Protein AF-0000000066928000 (afdb_homodimer)

pLDDT: mean 77.23, std 21.06, range [18.31, 96.0]

Foldseek 3Di:
DPPPPPPPPVPDDDDDPDDDDVLVVLVVLLVQLVVLVVVCVVPVVVCVVPVPVNVVSNVSSVVSCLVRQLVNVVVVDPNLVSVLVSLVVQLVVLVVQLVVLVVCLVPDDPDPVNVVSVVSNVVSVVSNVVSVVVNCQSVVVPDDPDPPPD/DPPPPPPCPVPPDDDDPDDDDVLVVLVVLLVQLVVLVVVCVVPVVVCVVPVPVNVVSNVSSVVSCLVRQLVNVVVVDPNLVSVLVSLVVQLVVLVVQLVVLVVCLVVDDDDPVNVVSVVSNVVSVVSNVVSVVVNCQSVVVPDDPDPPPD

Organism: Strongyloides stercoralis (NCBI:txid6248)

Structure (mmCIF, N/CA/C/O backbone):
data_AF-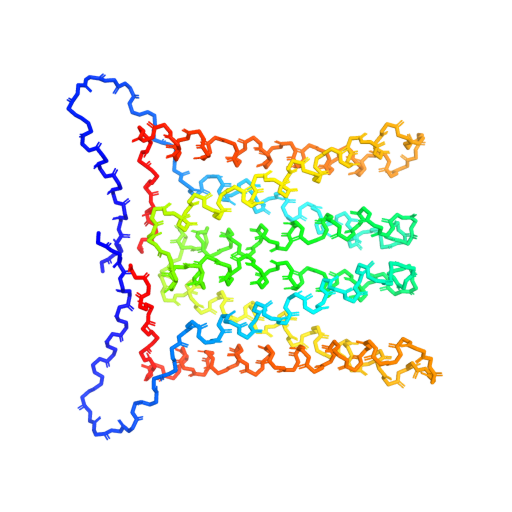0000000066928000-model_v1
#
loop_
_entity.id
_entity.type
_entity.pdbx_description
1 polymer 'MARVEL domain-containing protein'
#
loop_
_atom_site.group_PDB
_atom_site.id
_atom_site.type_symbol
_atom_site.label_atom_id
_atom_site.label_alt_id
_atom_site.label_comp_id
_atom_site.label_asym_id
_atom_site.label_entity_id
_atom_site.label_seq_id
_atom_site.pdbx_PDB_ins_code
_atom_site.Cartn_x
_atom_site.Cartn_y
_atom_site.Cartn_z
_atom_site.occupancy
_atom_site.B_iso_or_equiv
_atom_site.auth_seq_id
_atom_site.auth_comp_id
_atom_site.auth_asym_id
_atom_site.auth_atom_id
_atom_site.pdbx_PDB_model_num
ATOM 1 N N . MET A 1 1 ? -3.975 25.672 5.211 1 18.8 1 MET A N 1
ATOM 2 C CA . MET A 1 1 ? -2.602 25.688 5.707 1 18.8 1 MET A CA 1
ATOM 3 C C . MET A 1 1 ? -2.111 24.281 6.012 1 18.8 1 MET A C 1
ATOM 5 O O . MET A 1 1 ? -2.818 23.5 6.648 1 18.8 1 MET A O 1
ATOM 9 N N . ALA A 1 2 ? -1.32 23.828 5.168 1 24.84 2 ALA A N 1
ATOM 10 C CA . ALA A 1 2 ? -0.749 22.484 5.164 1 24.84 2 ALA A CA 1
ATOM 11 C C . ALA A 1 2 ? -0.02 22.188 6.473 1 24.84 2 ALA A C 1
ATOM 13 O O . ALA A 1 2 ? 0.84 22.969 6.895 1 24.84 2 ALA A O 1
ATOM 14 N N . ILE A 1 3 ? -0.672 21.656 7.309 1 25.88 3 ILE A N 1
ATOM 15 C CA . ILE A 1 3 ? -0.064 21.453 8.617 1 25.88 3 ILE A CA 1
ATOM 16 C C . ILE A 1 3 ? 1.286 20.75 8.453 1 25.88 3 ILE A C 1
ATOM 18 O O . ILE A 1 3 ? 1.369 19.672 7.859 1 25.88 3 ILE A O 1
ATOM 22 N N . GLN A 1 4 ? 2.291 21.578 8.219 1 27.95 4 GLN A N 1
ATOM 23 C CA . GLN A 1 4 ? 3.695 21.203 8.352 1 27.95 4 GLN A CA 1
ATOM 24 C C . GLN A 1 4 ? 3.99 20.656 9.742 1 27.95 4 GLN A C 1
ATOM 26 O O . GLN A 1 4 ? 3.633 21.266 10.75 1 27.95 4 GLN A O 1
ATOM 31 N N . VAL A 1 5 ? 3.887 19.531 9.891 1 31.09 5 VAL A N 1
ATOM 32 C CA . VAL A 1 5 ? 4.34 19.062 11.203 1 31.09 5 VAL A CA 1
ATOM 33 C C . VAL A 1 5 ? 5.82 19.391 11.383 1 31.09 5 VAL A C 1
ATOM 35 O O . VAL A 1 5 ? 6.66 18.938 10.594 1 31.09 5 VAL A O 1
ATOM 38 N N . THR A 1 6 ? 6.066 20.656 11.711 1 29.08 6 THR A N 1
ATOM 39 C CA . THR A 1 6 ? 7.398 21.047 12.164 1 29.08 6 THR A CA 1
ATOM 40 C C . THR A 1 6 ? 7.758 20.328 13.461 1 29.08 6 THR A C 1
ATOM 42 O O . THR A 1 6 ? 7.035 20.422 14.453 1 29.08 6 THR A O 1
ATOM 45 N N . THR A 1 7 ? 8.172 19.156 13.273 1 30.64 7 THR A N 1
ATOM 46 C CA . THR A 1 7 ? 8.719 18.672 14.539 1 30.64 7 THR A CA 1
ATOM 47 C C . THR A 1 7 ? 9.883 19.547 14.992 1 30.64 7 THR A C 1
ATOM 49 O O . THR A 1 7 ? 10.891 19.672 14.289 1 30.64 7 THR A O 1
ATOM 52 N N . THR A 1 8 ? 9.578 20.734 15.375 1 30.25 8 THR A N 1
ATOM 53 C CA . THR A 1 8 ? 10.688 21.531 15.875 1 30.25 8 THR A CA 1
ATOM 54 C C . THR A 1 8 ? 11.18 21 17.219 1 30.25 8 THR A C 1
ATOM 56 O O . THR A 1 8 ? 10.422 20.984 18.203 1 30.25 8 THR A O 1
ATOM 59 N N . THR A 1 9 ? 11.727 19.734 17.188 1 31.39 9 THR A N 1
ATOM 60 C CA . THR A 1 9 ? 12.312 19.609 18.516 1 31.39 9 THR A CA 1
ATOM 61 C C . THR A 1 9 ? 13.359 20.688 18.766 1 31.39 9 THR A C 1
ATOM 63 O O . THR A 1 9 ? 14.305 20.828 17.984 1 31.39 9 THR A O 1
ATOM 66 N N . THR A 1 10 ? 12.852 21.734 19.188 1 32.44 10 THR A N 1
ATOM 67 C CA . THR A 1 10 ? 13.75 22.766 19.688 1 32.44 10 THR A CA 1
ATOM 68 C C . THR A 1 10 ? 14.758 22.188 20.672 1 32.44 10 THR A C 1
ATOM 70 O O . THR A 1 10 ? 14.414 21.828 21.797 1 32.44 10 THR A O 1
ATOM 73 N N . ARG A 1 11 ? 15.547 21.078 20.297 1 35.34 11 ARG A N 1
ATOM 74 C CA . ARG A 1 11 ? 16.531 20.969 21.375 1 35.34 11 ARG A CA 1
ATOM 75 C C . ARG A 1 11 ? 17.344 22.266 21.5 1 35.34 11 ARG A C 1
ATOM 77 O O . ARG A 1 11 ? 17.672 22.891 20.484 1 35.34 11 ARG A O 1
ATOM 84 N N . SER A 1 12 ? 17.484 22.641 22.516 1 34.94 12 SER A N 1
ATOM 85 C CA . SER A 1 12 ? 18.359 23.688 23.031 1 34.94 12 SER A CA 1
ATOM 86 C C . SER A 1 12 ? 19.75 23.609 22.406 1 34.94 12 SER A C 1
ATOM 88 O O . SER A 1 12 ? 20.312 24.641 22.031 1 34.94 12 SER A O 1
ATOM 90 N N . SER A 1 13 ? 20.766 22.531 22.859 1 36.91 13 SER A N 1
ATOM 91 C CA . SER A 1 13 ? 22.203 22.734 22.719 1 36.91 13 SER A CA 1
ATOM 92 C C . SER A 1 13 ? 22.656 22.469 21.281 1 36.91 13 SER A C 1
ATOM 94 O O . SER A 1 13 ? 21.984 21.766 20.531 1 36.91 13 SER A O 1
ATOM 96 N N . GLY A 1 14 ? 23.906 22.859 20.594 1 39.19 14 GLY A N 1
ATOM 97 C CA . GLY A 1 14 ? 24.766 22.984 19.422 1 39.19 14 GLY A CA 1
ATOM 98 C C . GLY A 1 14 ? 24.766 21.766 18.531 1 39.19 14 GLY A C 1
ATOM 99 O O . GLY A 1 14 ? 25.672 21.562 17.734 1 39.19 14 GLY A O 1
ATOM 100 N N . GLY A 1 15 ? 24.234 20.578 18.828 1 42.56 15 GLY A N 1
ATOM 101 C CA . GLY A 1 15 ? 24.547 19.359 18.078 1 42.56 15 GLY A CA 1
ATOM 102 C C . GLY A 1 15 ? 23.922 19.344 16.703 1 42.56 15 GLY A C 1
ATOM 103 O O . GLY A 1 15 ? 23 20.109 16.422 1 42.56 15 GLY A O 1
ATOM 104 N N . CYS A 1 16 ? 24.797 18.891 15.617 1 40.84 16 CYS A N 1
ATOM 105 C CA . CYS A 1 16 ? 24.547 18.797 14.18 1 40.84 16 CYS A CA 1
ATOM 106 C C . CYS A 1 16 ? 23.203 18.109 13.906 1 40.84 16 CYS A C 1
ATOM 108 O O . CYS A 1 16 ? 22.969 17 14.367 1 40.84 16 CYS A O 1
ATOM 110 N N . VAL A 1 17 ? 22.156 18.812 13.82 1 50.28 17 VAL A N 1
ATOM 111 C CA . VAL A 1 17 ? 20.812 18.391 13.438 1 50.28 17 VAL A CA 1
ATOM 112 C C . VAL A 1 17 ? 20.828 17.891 11.992 1 50.28 17 VAL A C 1
ATOM 114 O O . VAL A 1 17 ? 21.281 18.594 11.086 1 50.28 17 VAL A O 1
ATOM 117 N N . ALA A 1 18 ? 21.266 16.609 11.812 1 49.5 18 ALA A N 1
ATOM 118 C CA . ALA A 1 18 ? 21.094 16.094 10.461 1 49.5 18 ALA A CA 1
ATOM 119 C C . ALA A 1 18 ? 19.609 16.062 10.078 1 49.5 18 ALA A C 1
ATOM 121 O O . ALA A 1 18 ? 18.766 15.688 10.891 1 49.5 18 ALA A O 1
ATOM 122 N N . THR A 1 19 ? 19.156 16.906 9.023 1 57.19 19 THR A N 1
ATOM 123 C CA . THR A 1 19 ? 17.781 16.953 8.555 1 57.19 19 THR A CA 1
ATOM 124 C C . THR A 1 19 ? 17.625 16.219 7.234 1 57.19 19 THR A C 1
ATOM 126 O O . THR A 1 19 ? 18.328 16.5 6.27 1 57.19 19 THR A O 1
ATOM 129 N N . ILE A 1 20 ? 17.281 14.984 7.281 1 60.41 20 ILE A N 1
ATOM 130 C CA . ILE A 1 20 ? 16.938 14.336 6.02 1 60.41 20 ILE A CA 1
ATOM 131 C C . ILE A 1 20 ? 15.469 14.586 5.695 1 60.41 20 ILE A C 1
ATOM 133 O O . ILE A 1 20 ? 14.594 14.289 6.512 1 60.41 20 ILE A O 1
ATOM 137 N N . PRO A 1 21 ? 15.297 15.273 4.57 1 67.62 21 PRO A N 1
ATOM 138 C CA . PRO A 1 21 ? 13.898 15.492 4.184 1 67.62 21 PRO A CA 1
ATOM 139 C C . PRO A 1 21 ? 13.133 14.188 3.994 1 67.62 21 PRO A C 1
ATOM 141 O O . PRO A 1 21 ? 13.648 13.242 3.391 1 67.62 21 PRO A O 1
ATOM 144 N N . LEU A 1 22 ? 12.062 14.062 4.555 1 75.88 22 LEU A N 1
ATOM 145 C CA . LEU A 1 22 ? 11.211 12.875 4.523 1 75.88 22 LEU A CA 1
ATOM 146 C C . LEU A 1 22 ? 10.844 12.516 3.09 1 75.88 22 LEU A C 1
ATOM 148 O O . LEU A 1 22 ? 10.648 11.336 2.773 1 75.88 22 LEU A O 1
ATOM 152 N N . TRP A 1 23 ? 10.852 13.523 2.244 1 76.25 23 TRP A N 1
ATOM 153 C CA . TRP A 1 23 ? 10.453 13.25 0.867 1 76.25 23 TRP A CA 1
ATOM 154 C C . TRP A 1 23 ? 11.508 12.406 0.156 1 76.25 23 TRP A C 1
ATOM 156 O O . TRP A 1 23 ? 11.188 11.633 -0.752 1 76.25 23 TRP A O 1
ATOM 166 N N . VAL A 1 24 ? 12.703 12.516 0.598 1 77.88 24 VAL A N 1
ATOM 167 C CA . VAL A 1 24 ? 13.766 11.719 0.001 1 77.88 24 VAL A CA 1
ATOM 168 C C . VAL A 1 24 ? 13.586 10.25 0.384 1 77.88 24 VAL A C 1
ATOM 170 O O . VAL A 1 24 ? 13.719 9.359 -0.461 1 77.88 24 VAL A O 1
ATOM 173 N N . ILE A 1 25 ? 13.234 10.039 1.62 1 80.88 25 ILE A N 1
ATOM 174 C CA . ILE A 1 25 ? 12.992 8.688 2.104 1 80.88 25 ILE A CA 1
ATOM 175 C C . ILE A 1 25 ? 11.781 8.094 1.387 1 80.88 25 ILE A C 1
ATOM 177 O O . ILE A 1 25 ? 11.812 6.93 0.969 1 80.88 25 ILE A O 1
ATOM 181 N N . LYS A 1 26 ? 10.852 8.852 1.17 1 85.62 26 LYS A N 1
ATOM 182 C CA . LYS A 1 26 ? 9.641 8.406 0.48 1 85.62 26 LYS A CA 1
ATOM 183 C C . LYS A 1 26 ? 9.914 8.164 -1.002 1 85.62 26 LYS A C 1
ATOM 185 O O . LYS A 1 26 ? 9.328 7.27 -1.61 1 85.62 26 LYS A O 1
ATOM 190 N N . ALA A 1 27 ? 10.852 8.906 -1.491 1 87.56 27 ALA A N 1
ATOM 191 C CA . ALA A 1 27 ? 11.219 8.711 -2.893 1 87.56 27 ALA A CA 1
ATOM 192 C C . ALA A 1 27 ? 11.93 7.375 -3.094 1 87.56 27 ALA A C 1
ATOM 194 O O . ALA A 1 27 ? 11.664 6.664 -4.066 1 87.56 27 ALA A O 1
ATOM 195 N N . VAL A 1 28 ? 12.742 7.117 -2.197 1 89.44 28 VAL A N 1
ATOM 196 C CA . VAL A 1 28 ? 13.453 5.848 -2.266 1 89.44 28 VAL A CA 1
ATOM 197 C C . VAL A 1 28 ? 12.461 4.691 -2.178 1 89.44 28 VAL A C 1
ATOM 199 O O . VAL A 1 28 ? 12.578 3.709 -2.916 1 89.44 28 VAL A O 1
ATOM 202 N N . SER A 1 29 ? 11.547 4.789 -1.335 1 90.12 29 SER A N 1
ATOM 203 C CA . SER A 1 29 ? 10.539 3.752 -1.153 1 90.12 29 SER A CA 1
ATOM 204 C C . SER A 1 29 ? 9.656 3.615 -2.391 1 90.12 29 SER A C 1
ATOM 206 O O . SER A 1 29 ? 9.258 2.506 -2.756 1 90.12 29 SER A O 1
ATOM 208 N N . LEU A 1 30 ? 9.406 4.762 -3.004 1 92.31 30 LEU A N 1
ATOM 209 C CA . LEU A 1 30 ? 8.609 4.73 -4.223 1 92.31 30 LEU A CA 1
ATOM 210 C C . LEU A 1 30 ? 9.352 4.012 -5.344 1 92.31 30 LEU A C 1
ATOM 212 O O . LEU A 1 30 ? 8.766 3.195 -6.059 1 92.31 30 LEU A O 1
ATOM 216 N N . ILE A 1 31 ? 10.547 4.312 -5.438 1 93.5 31 ILE A N 1
ATOM 217 C CA . ILE A 1 31 ? 11.359 3.678 -6.465 1 93.5 31 ILE A CA 1
ATOM 218 C C . ILE A 1 31 ? 11.438 2.174 -6.211 1 93.5 31 ILE A C 1
ATOM 220 O O . ILE A 1 31 ? 11.305 1.372 -7.137 1 93.5 31 ILE A O 1
ATOM 224 N N . ALA A 1 32 ? 11.656 1.845 -5.012 1 94.12 32 ALA A N 1
ATOM 225 C CA . ALA A 1 32 ? 11.711 0.43 -4.656 1 94.12 32 ALA A CA 1
ATOM 226 C C . ALA A 1 32 ? 10.406 -0.28 -5.012 1 94.12 32 ALA A C 1
ATOM 228 O O . ALA A 1 32 ? 10.422 -1.381 -5.566 1 94.12 32 ALA A O 1
ATOM 229 N N . ALA A 1 33 ? 9.305 0.331 -4.707 1 94.31 33 ALA A N 1
ATOM 230 C CA . ALA A 1 33 ? 8 -0.256 -5.016 1 94.31 33 ALA A CA 1
ATOM 231 C C . ALA A 1 33 ? 7.824 -0.436 -6.52 1 94.31 33 ALA A C 1
ATOM 233 O O . ALA A 1 33 ? 7.305 -1.46 -6.973 1 94.31 33 ALA A O 1
ATOM 234 N N . CYS A 1 34 ? 8.25 0.495 -7.293 1 92.94 34 CYS A N 1
ATOM 235 C CA . CYS A 1 34 ? 8.133 0.428 -8.742 1 92.94 34 CYS A CA 1
ATOM 236 C C . CYS A 1 34 ? 8.984 -0.706 -9.305 1 92.94 34 CYS A C 1
ATOM 238 O O . CYS A 1 34 ? 8.578 -1.374 -10.258 1 92.94 34 CYS A O 1
ATOM 240 N N . ILE A 1 35 ? 10.086 -0.887 -8.773 1 93.5 35 ILE A N 1
ATOM 241 C CA . ILE A 1 35 ? 10.961 -1.962 -9.227 1 93.5 35 ILE A CA 1
ATOM 242 C C . ILE A 1 35 ? 10.305 -3.312 -8.953 1 93.5 35 ILE A C 1
ATOM 244 O O . ILE A 1 35 ? 10.312 -4.199 -9.812 1 93.5 35 ILE A O 1
ATOM 248 N N . VAL A 1 36 ? 9.758 -3.482 -7.77 1 93.31 36 VAL A N 1
ATOM 249 C CA . VAL A 1 36 ? 9.086 -4.73 -7.418 1 93.31 36 VAL A CA 1
ATOM 250 C C . VAL A 1 36 ? 7.926 -4.984 -8.383 1 93.31 36 VAL A C 1
ATOM 252 O O . VAL A 1 36 ? 7.758 -6.098 -8.883 1 93.31 36 VAL A O 1
ATOM 255 N N . LEU A 1 37 ? 7.227 -3.932 -8.68 1 92.38 37 LEU A N 1
ATOM 256 C CA . LEU A 1 37 ? 6.105 -4.055 -9.602 1 92.38 37 LEU A CA 1
ATOM 257 C C . LEU A 1 37 ? 6.59 -4.438 -11 1 92.38 37 LEU A C 1
ATOM 259 O O . LEU A 1 37 ? 6.004 -5.305 -11.648 1 92.38 37 LEU A O 1
ATOM 263 N N . TYR A 1 38 ? 7.641 -3.846 -11.398 1 92.5 38 TYR A N 1
ATOM 264 C CA . TYR A 1 38 ? 8.211 -4.129 -12.703 1 92.5 38 TYR A CA 1
ATOM 265 C C . TYR A 1 38 ? 8.648 -5.586 -12.812 1 92.5 38 TYR A C 1
ATOM 267 O O . TYR A 1 38 ? 8.352 -6.258 -13.797 1 92.5 38 TYR A O 1
ATOM 275 N N . VAL A 1 39 ? 9.258 -6.078 -11.852 1 91 39 VAL A N 1
ATOM 276 C CA . VAL A 1 39 ? 9.789 -7.434 -11.859 1 91 39 VAL A CA 1
ATOM 277 C C . VAL A 1 39 ? 8.648 -8.445 -11.891 1 91 39 VAL A C 1
ATOM 279 O O . VAL A 1 39 ? 8.664 -9.391 -12.688 1 91 39 VAL A O 1
ATOM 282 N N . PHE A 1 40 ? 7.633 -8.273 -11.102 1 90 40 PHE A N 1
ATOM 283 C CA . PHE A 1 40 ? 6.574 -9.273 -11 1 90 40 PHE A CA 1
ATOM 284 C C . PHE A 1 40 ? 5.617 -9.164 -12.18 1 90 40 PHE A C 1
ATOM 286 O O . PHE A 1 40 ? 5.012 -10.156 -12.586 1 90 40 PHE A O 1
ATOM 293 N N . LEU A 1 41 ? 5.52 -7.996 -12.742 1 88.31 41 LEU A N 1
ATOM 294 C CA . LEU A 1 41 ? 4.719 -7.871 -13.953 1 88.31 41 LEU A CA 1
ATOM 295 C C . LEU A 1 41 ? 5.445 -8.469 -15.148 1 88.31 41 LEU A C 1
ATOM 297 O O . LEU A 1 41 ? 4.812 -8.953 -16.094 1 88.31 41 LEU A O 1
ATOM 301 N N . SER A 1 42 ? 6.797 -8.453 -15.133 1 88.25 42 SER A N 1
ATOM 302 C CA . SER A 1 42 ? 7.605 -9.008 -16.219 1 88.25 42 SER A CA 1
ATOM 303 C C . SER A 1 42 ? 7.68 -10.531 -16.125 1 88.25 42 SER A C 1
ATOM 305 O O . SER A 1 42 ? 7.805 -11.211 -17.141 1 88.25 42 SER A O 1
ATOM 307 N N . TYR A 1 43 ? 7.602 -11.039 -14.898 1 87.44 43 TYR A N 1
ATOM 308 C CA . TYR A 1 43 ? 7.688 -12.477 -14.695 1 87.44 43 TYR A CA 1
ATOM 309 C C . TYR A 1 43 ? 6.547 -12.969 -13.805 1 87.44 43 TYR A C 1
ATOM 311 O O . TYR A 1 43 ? 6.785 -13.453 -12.695 1 87.44 43 TYR A O 1
ATOM 319 N N . PRO A 1 44 ? 5.371 -13 -14.344 1 84.62 44 PRO A N 1
ATOM 320 C CA . PRO A 1 44 ? 4.25 -13.438 -13.508 1 84.62 44 PRO A CA 1
ATOM 321 C C . PRO A 1 44 ? 4.297 -14.93 -13.195 1 84.62 44 PRO A C 1
ATOM 323 O O . PRO A 1 44 ? 3.75 -15.359 -12.172 1 84.62 44 PRO A O 1
ATOM 326 N N . SER A 1 45 ? 4.953 -15.781 -14.023 1 82.88 45 SER A N 1
ATOM 327 C CA . SER A 1 45 ? 5.043 -17.219 -13.82 1 82.88 45 SER A CA 1
ATOM 328 C C . SER A 1 45 ? 5.84 -17.547 -12.562 1 82.88 45 SER A C 1
ATOM 330 O O . SER A 1 45 ? 5.66 -18.625 -11.977 1 82.88 45 SER A O 1
ATOM 332 N N . ARG A 1 46 ? 6.617 -16.609 -12.156 1 80.5 46 ARG A N 1
ATOM 333 C CA . ARG A 1 46 ? 7.457 -16.859 -10.992 1 80.5 46 ARG A CA 1
ATOM 334 C C . ARG A 1 46 ? 6.66 -16.703 -9.695 1 80.5 46 ARG A C 1
ATOM 336 O O . ARG A 1 46 ? 7.027 -17.266 -8.664 1 80.5 46 ARG A O 1
ATOM 343 N N . VAL A 1 47 ? 5.605 -15.945 -9.859 1 80.62 47 VAL A N 1
ATOM 344 C CA . VAL A 1 47 ? 4.719 -15.82 -8.711 1 80.62 47 VAL A CA 1
ATOM 345 C C . VAL A 1 47 ? 4.141 -17.188 -8.352 1 80.62 47 VAL A C 1
ATOM 347 O O . VAL A 1 47 ? 3.912 -17.484 -7.176 1 80.62 47 VAL A O 1
ATOM 350 N N . ALA A 1 48 ? 4.09 -18.016 -9.336 1 79.94 48 ALA A N 1
ATOM 351 C CA . ALA A 1 48 ? 3.518 -19.344 -9.141 1 79.94 48 ALA A CA 1
ATOM 352 C C . ALA A 1 48 ? 4.508 -20.266 -8.438 1 79.94 48 ALA A C 1
ATOM 354 O O . ALA A 1 48 ? 4.109 -21.203 -7.734 1 79.94 48 ALA A O 1
ATOM 355 N N . HIS A 1 49 ? 5.797 -19.922 -8.656 1 80.81 49 HIS A N 1
ATOM 356 C CA . HIS A 1 49 ? 6.812 -20.812 -8.102 1 80.81 49 HIS A CA 1
ATOM 357 C C . HIS A 1 49 ? 7.027 -20.547 -6.617 1 80.81 49 HIS A C 1
ATOM 359 O O . HIS A 1 49 ? 7.262 -21.469 -5.844 1 80.81 49 HIS A O 1
ATOM 365 N N . PHE A 1 50 ? 6.922 -19.328 -6.184 1 82.69 50 PHE A N 1
ATOM 366 C CA . PHE A 1 50 ? 7.07 -18.953 -4.781 1 82.69 50 PHE A CA 1
ATOM 367 C C . PHE A 1 50 ? 5.945 -18.016 -4.352 1 82.69 50 PHE A C 1
ATOM 369 O O . PHE A 1 50 ? 6.184 -16.844 -4.07 1 82.69 50 PHE A O 1
ATOM 376 N N . PRO A 1 51 ? 4.805 -18.594 -4.164 1 84.62 51 PRO A N 1
ATOM 377 C CA . PRO A 1 51 ? 3.643 -17.734 -3.924 1 84.62 51 PRO A CA 1
ATOM 378 C C . PRO A 1 51 ? 3.715 -17.016 -2.586 1 84.62 51 PRO A C 1
ATOM 380 O O . PRO A 1 51 ? 3.316 -15.844 -2.49 1 84.62 51 PRO A O 1
ATOM 383 N N . LYS A 1 52 ? 4.273 -17.656 -1.536 1 87.31 52 LYS A N 1
ATOM 384 C CA . LYS A 1 52 ? 4.324 -17.031 -0.223 1 87.31 52 LYS A CA 1
ATOM 385 C C . LYS A 1 52 ? 5.254 -15.82 -0.231 1 87.31 52 LYS A C 1
ATOM 387 O O . LYS A 1 52 ? 4.922 -14.766 0.327 1 87.31 52 LYS A O 1
ATOM 392 N N . THR A 1 53 ? 6.367 -15.977 -0.868 1 89.31 53 THR A N 1
ATOM 393 C CA . THR A 1 53 ? 7.32 -14.883 -0.959 1 89.31 53 THR A CA 1
ATOM 394 C C . THR A 1 53 ? 6.781 -13.766 -1.854 1 89.31 53 THR A C 1
ATOM 396 O O . THR A 1 53 ? 6.973 -12.586 -1.567 1 89.31 53 THR A O 1
ATOM 399 N N . ALA A 1 54 ? 6.105 -14.164 -2.873 1 89.75 54 ALA A N 1
ATOM 400 C CA . ALA A 1 54 ? 5.535 -13.18 -3.787 1 89.75 54 ALA A CA 1
ATOM 401 C C . ALA A 1 54 ? 4.461 -12.344 -3.092 1 89.75 54 ALA A C 1
ATOM 403 O O . ALA A 1 54 ? 4.355 -11.141 -3.324 1 89.75 54 ALA A O 1
ATOM 404 N N . ILE A 1 55 ? 3.729 -12.953 -2.236 1 91.62 55 ILE A N 1
ATOM 405 C CA . ILE A 1 55 ? 2.691 -12.25 -1.488 1 91.62 55 ILE A CA 1
ATOM 406 C C . ILE A 1 55 ? 3.328 -11.172 -0.616 1 91.62 55 ILE A C 1
ATOM 408 O O . ILE A 1 55 ? 2.875 -10.023 -0.61 1 91.62 55 ILE A O 1
ATOM 412 N N . LEU A 1 56 ? 4.34 -11.555 0.068 1 92.94 56 LEU A N 1
ATOM 413 C CA . LEU A 1 56 ? 5.016 -10.617 0.96 1 92.94 56 LEU A CA 1
ATOM 414 C C . LEU A 1 56 ? 5.625 -9.461 0.175 1 92.94 56 LEU A C 1
ATOM 416 O O . LEU A 1 56 ? 5.504 -8.305 0.577 1 92.94 56 LEU A O 1
ATOM 420 N N . PHE A 1 57 ? 6.207 -9.711 -0.944 1 94.88 57 PHE A N 1
ATOM 421 C CA . PHE A 1 57 ? 6.836 -8.672 -1.755 1 94.88 57 PHE A CA 1
ATOM 422 C C . PHE A 1 57 ? 5.797 -7.707 -2.309 1 94.88 57 PHE A C 1
ATOM 424 O O . PHE A 1 57 ? 5.984 -6.492 -2.27 1 94.88 57 PHE A O 1
ATOM 431 N N . LEU A 1 58 ? 4.75 -8.289 -2.777 1 93.38 58 LEU A N 1
ATOM 432 C CA . LEU A 1 58 ? 3.732 -7.465 -3.424 1 93.38 58 LEU A CA 1
ATOM 433 C C . LEU A 1 58 ? 2.982 -6.621 -2.4 1 93.38 58 LEU A C 1
ATOM 435 O O . LEU A 1 58 ? 2.686 -5.453 -2.65 1 93.38 58 LEU A O 1
ATOM 439 N N . ILE A 1 59 ? 2.721 -7.145 -1.236 1 94.25 59 ILE A N 1
ATOM 440 C CA . ILE A 1 59 ? 2.066 -6.379 -0.182 1 94.25 59 ILE A CA 1
ATOM 441 C C . ILE A 1 59 ? 2.988 -5.254 0.288 1 94.25 59 ILE A C 1
ATOM 443 O O . ILE A 1 59 ? 2.537 -4.137 0.536 1 94.25 59 ILE A O 1
ATOM 447 N N . THR A 1 60 ? 4.234 -5.594 0.399 1 94.81 60 THR A N 1
ATOM 448 C CA . THR A 1 60 ? 5.199 -4.586 0.821 1 94.81 60 THR A CA 1
ATOM 449 C C . THR A 1 60 ? 5.305 -3.471 -0.215 1 94.81 60 THR A C 1
ATOM 451 O O . THR A 1 60 ? 5.32 -2.289 0.137 1 94.81 60 THR A O 1
ATOM 454 N N . ALA A 1 61 ? 5.363 -3.836 -1.436 1 94.88 61 ALA A N 1
ATOM 455 C CA . ALA A 1 61 ? 5.43 -2.84 -2.502 1 94.88 61 ALA A CA 1
ATOM 456 C C . ALA A 1 61 ? 4.18 -1.964 -2.512 1 94.88 61 ALA A C 1
ATOM 458 O O . ALA A 1 61 ? 4.27 -0.746 -2.682 1 94.88 61 ALA A O 1
ATOM 459 N N . GLY A 1 62 ? 3.008 -2.531 -2.391 1 94.94 62 GLY A N 1
ATOM 460 C CA . GLY A 1 62 ? 1.777 -1.762 -2.314 1 94.94 62 GLY A CA 1
ATOM 461 C C . GLY A 1 62 ? 1.744 -0.805 -1.137 1 94.94 62 GLY A C 1
ATOM 462 O O . GLY A 1 62 ? 1.301 0.338 -1.271 1 94.94 62 GLY A O 1
ATOM 463 N N . PHE A 1 63 ? 2.207 -1.32 0.02 1 94.06 63 PHE A N 1
ATOM 464 C CA . PHE A 1 63 ? 2.271 -0.5 1.224 1 94.06 63 PHE A CA 1
ATOM 465 C C . PHE A 1 63 ? 3.156 0.72 1 1 94.06 63 PHE A C 1
ATOM 467 O O . PHE A 1 63 ? 2.793 1.836 1.378 1 94.06 63 PHE A O 1
ATOM 474 N N . LEU A 1 64 ? 4.266 0.531 0.366 1 93.75 64 LEU A N 1
ATOM 475 C CA . LEU A 1 64 ? 5.207 1.61 0.091 1 93.75 64 LEU A CA 1
ATOM 476 C C . LEU A 1 64 ? 4.605 2.619 -0.883 1 93.75 64 LEU A C 1
ATOM 478 O O . LEU A 1 64 ? 4.777 3.828 -0.716 1 93.75 64 LEU A O 1
ATOM 482 N N . LEU A 1 65 ? 3.885 2.16 -1.853 1 92.5 65 LEU A N 1
ATOM 483 C CA . LEU A 1 65 ? 3.236 3.033 -2.824 1 92.5 65 LEU A CA 1
ATOM 484 C C . LEU A 1 65 ? 2.188 3.914 -2.15 1 92.5 65 LEU A C 1
ATOM 486 O O . LEU A 1 65 ? 2.137 5.121 -2.393 1 92.5 65 LEU A O 1
ATOM 490 N N . GLY A 1 66 ? 1.392 3.307 -1.327 1 89.88 66 GLY A N 1
ATOM 491 C CA . GLY A 1 66 ? 0.362 4.055 -0.624 1 89.88 66 GLY A CA 1
ATOM 492 C C . GLY A 1 66 ? 0.924 5.098 0.325 1 89.88 66 GLY A C 1
ATOM 493 O O . GLY A 1 66 ? 0.358 6.184 0.469 1 89.88 66 GLY A O 1
ATOM 494 N N . TRP A 1 67 ? 1.975 4.742 0.869 1 85.5 67 TRP A N 1
ATOM 495 C CA . TRP A 1 67 ? 2.611 5.613 1.851 1 85.5 67 TRP A CA 1
ATOM 496 C C . TRP A 1 67 ? 3.369 6.746 1.164 1 85.5 67 TRP A C 1
ATOM 498 O O . TRP A 1 67 ? 3.373 7.883 1.646 1 85.5 67 TRP A O 1
ATOM 508 N N . SER A 1 68 ? 3.994 6.57 0.038 1 86.38 68 SER A N 1
ATOM 509 C CA . SER A 1 68 ? 4.957 7.512 -0.523 1 86.38 68 SER A CA 1
ATOM 510 C C . SER A 1 68 ? 4.332 8.352 -1.631 1 86.38 68 SER A C 1
ATOM 512 O O . SER A 1 68 ? 4.754 9.484 -1.872 1 86.38 68 SER A O 1
ATOM 514 N N . LEU A 1 69 ? 3.355 7.859 -2.336 1 85.25 69 LEU A N 1
ATOM 515 C CA . LEU A 1 69 ? 2.838 8.492 -3.545 1 85.25 69 LEU A CA 1
ATOM 516 C C . LEU A 1 69 ? 2.312 9.891 -3.244 1 85.25 69 LEU A C 1
ATOM 518 O O . LEU A 1 69 ? 2.594 10.836 -3.98 1 85.25 69 LEU A O 1
ATOM 522 N N . ARG A 1 70 ? 1.618 10.016 -2.174 1 78.88 70 ARG A N 1
ATOM 523 C CA . ARG A 1 70 ? 1.01 11.305 -1.854 1 78.88 70 ARG A CA 1
ATOM 524 C C . ARG A 1 70 ? 2.072 12.328 -1.482 1 78.88 70 ARG A C 1
ATOM 526 O O . ARG A 1 70 ? 2.02 13.477 -1.936 1 78.88 70 ARG A O 1
ATOM 533 N N . ALA A 1 71 ? 3.021 11.977 -0.704 1 76.12 71 ALA A N 1
ATOM 534 C CA . ALA A 1 71 ? 4.051 12.891 -0.226 1 76.12 71 ALA A CA 1
ATOM 535 C C . ALA A 1 71 ? 4.957 13.344 -1.369 1 76.12 71 ALA A C 1
ATOM 537 O O . ALA A 1 71 ? 5.324 14.523 -1.448 1 76.12 71 ALA A O 1
ATOM 538 N N . ILE A 1 72 ? 5.238 12.453 -2.195 1 80.44 72 ILE A N 1
ATOM 539 C CA . ILE A 1 72 ? 6.133 12.789 -3.299 1 80.44 72 ILE A CA 1
ATOM 540 C C . ILE A 1 72 ? 5.406 13.68 -4.301 1 80.44 72 ILE A C 1
ATOM 542 O O . ILE A 1 72 ? 5.977 14.648 -4.809 1 80.44 72 ILE A O 1
ATOM 546 N N . SER A 1 73 ? 4.176 13.367 -4.598 1 77.06 73 SER A N 1
ATOM 547 C CA . SER A 1 73 ? 3.406 14.195 -5.516 1 77.06 73 SER A CA 1
ATOM 548 C C . SER A 1 73 ? 3.205 15.602 -4.953 1 77.06 73 SER A C 1
ATOM 550 O O . SER A 1 73 ? 3.107 16.578 -5.711 1 77.06 73 SER A O 1
ATOM 552 N N . GLY A 1 74 ? 3.158 15.68 -3.617 1 73.88 74 GLY A N 1
ATOM 553 C CA . GLY A 1 74 ? 2.979 16.969 -2.961 1 73.88 74 GLY A CA 1
ATOM 554 C C . GLY A 1 74 ? 4.188 17.875 -3.086 1 73.88 74 GLY A C 1
ATOM 555 O O . GLY A 1 74 ? 4.082 19.078 -2.898 1 73.88 74 GLY A O 1
ATOM 556 N N . ASN A 1 75 ? 5.309 17.234 -3.436 1 70.75 75 ASN A N 1
ATOM 557 C CA . ASN A 1 75 ? 6.512 18.047 -3.619 1 70.75 75 ASN A CA 1
ATOM 558 C C . ASN A 1 75 ? 6.523 18.734 -4.98 1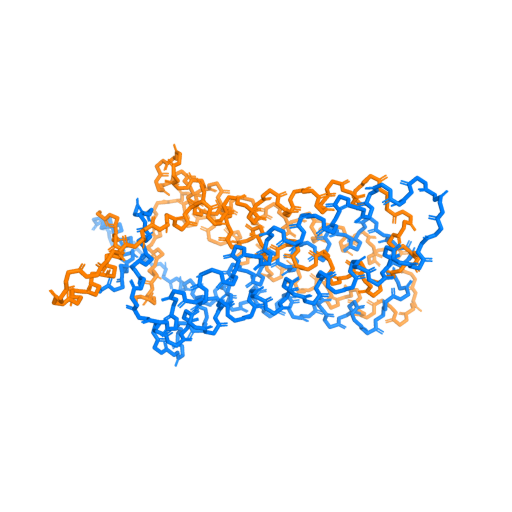 70.75 75 ASN A C 1
ATOM 560 O O . ASN A 1 75 ? 7.23 19.719 -5.176 1 70.75 75 ASN A O 1
ATOM 564 N N . PHE A 1 76 ? 5.742 18.219 -5.887 1 72.06 76 PHE A N 1
ATOM 565 C CA . PHE A 1 76 ? 5.82 18.734 -7.254 1 72.06 76 PHE A CA 1
ATOM 566 C C . PHE A 1 76 ? 4.543 19.469 -7.629 1 72.06 76 PHE A C 1
ATOM 568 O O . PHE A 1 76 ? 4.555 20.328 -8.508 1 72.06 76 PHE A O 1
ATOM 575 N N . PHE A 1 77 ? 3.455 19.156 -6.965 1 73.25 77 PHE A N 1
ATOM 576 C CA . PHE A 1 77 ? 2.164 19.703 -7.352 1 73.25 77 PHE A CA 1
ATOM 577 C C . PHE A 1 77 ? 1.489 20.375 -6.164 1 73.25 77 PHE A C 1
ATOM 579 O O . PHE A 1 77 ? 1.906 20.203 -5.02 1 73.25 77 PHE A O 1
ATOM 586 N N . ASN A 1 78 ? 0.588 21.25 -6.52 1 69.5 78 ASN A N 1
ATOM 587 C CA . ASN A 1 78 ? -0.247 21.859 -5.488 1 69.5 78 ASN A CA 1
ATOM 588 C C . ASN A 1 78 ? -1.105 20.812 -4.777 1 69.5 78 ASN A C 1
ATOM 590 O O . ASN A 1 78 ? -1.491 19.812 -5.371 1 69.5 78 ASN A O 1
ATOM 594 N N . ILE A 1 79 ? -1.352 21.016 -3.494 1 69.19 79 ILE A N 1
ATOM 595 C CA . ILE A 1 79 ? -2.008 20.078 -2.59 1 69.19 79 ILE A CA 1
ATOM 596 C C . ILE A 1 79 ? -3.344 19.625 -3.184 1 69.19 79 ILE A C 1
ATOM 598 O O . ILE A 1 79 ? -3.752 18.484 -3.023 1 69.19 79 ILE A O 1
ATOM 602 N N . ILE A 1 80 ? -4.027 20.531 -3.875 1 69.06 80 ILE A N 1
ATOM 603 C CA . ILE A 1 80 ? -5.336 20.203 -4.438 1 69.06 80 ILE A CA 1
ATOM 604 C C . ILE A 1 80 ? -5.176 19.172 -5.547 1 69.06 80 ILE A C 1
ATOM 606 O O . ILE A 1 80 ? -5.922 18.188 -5.594 1 69.06 80 ILE A O 1
ATOM 610 N N . TYR A 1 81 ? -4.168 19.375 -6.328 1 77.44 81 TYR A N 1
ATOM 611 C CA . TYR A 1 81 ? -3.941 18.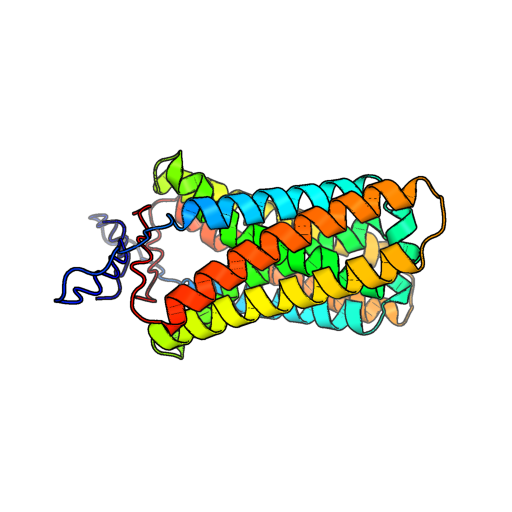438 -7.43 1 77.44 81 TYR A CA 1
ATOM 612 C C . TYR A 1 81 ? -3.406 17.109 -6.918 1 77.44 81 TYR A C 1
ATOM 614 O O . TYR A 1 81 ? -3.713 16.047 -7.48 1 77.44 81 TYR A O 1
ATOM 622 N N . VAL A 1 82 ? -2.662 17.203 -5.855 1 77.69 82 VAL A N 1
ATOM 623 C CA . VAL A 1 82 ? -2.08 16 -5.273 1 77.69 82 VAL A CA 1
ATOM 624 C C . VAL A 1 82 ? -3.189 15.109 -4.723 1 77.69 82 VAL A C 1
ATOM 626 O O . VAL A 1 82 ? -3.189 13.898 -4.949 1 77.69 82 VAL A O 1
ATOM 629 N N . ASN A 1 83 ? -4.172 15.719 -4.062 1 77.19 83 ASN A N 1
ATOM 630 C CA . ASN A 1 83 ? -5.281 14.945 -3.514 1 77.19 83 ASN A CA 1
ATOM 631 C C . ASN A 1 83 ? -6.152 14.352 -4.617 1 77.19 83 ASN A C 1
ATOM 633 O O . ASN A 1 83 ? -6.562 13.195 -4.535 1 77.19 83 ASN A O 1
ATOM 637 N N . HIS A 1 84 ? -6.324 15.148 -5.605 1 80.62 84 HIS A N 1
ATOM 638 C CA . HIS A 1 84 ? -7.086 14.641 -6.742 1 80.62 84 HIS A CA 1
ATOM 639 C C . HIS A 1 84 ? -6.383 13.453 -7.387 1 80.62 84 HIS A C 1
ATOM 641 O O . HIS A 1 84 ? -7.008 12.414 -7.629 1 80.62 84 HIS A O 1
ATOM 647 N N . PHE A 1 85 ? -5.199 13.641 -7.598 1 84.19 85 PHE A N 1
ATOM 648 C CA . PHE A 1 85 ? -4.414 12.586 -8.227 1 84.19 85 PHE A CA 1
ATOM 649 C C . PHE A 1 85 ? -4.422 11.32 -7.371 1 84.19 85 PHE A C 1
ATOM 651 O O . PHE A 1 85 ? -4.68 10.227 -7.875 1 84.19 85 PHE A O 1
ATOM 658 N N . TYR A 1 86 ? -4.18 11.453 -6.109 1 85.56 86 TYR A N 1
ATOM 659 C CA . TYR A 1 86 ? -4.07 10.32 -5.203 1 85.56 86 TYR A CA 1
ATOM 660 C C . TYR A 1 86 ? -5.379 9.547 -5.133 1 85.56 86 TYR A C 1
ATOM 662 O O . TYR A 1 86 ? -5.391 8.32 -5.246 1 85.56 86 TYR A O 1
ATOM 670 N N . TYR A 1 87 ? -6.445 10.195 -5.039 1 86.75 87 TYR A N 1
ATOM 671 C CA . TYR A 1 87 ? -7.734 9.531 -4.875 1 86.75 87 TYR A CA 1
ATOM 672 C C . TYR A 1 87 ? -8.211 8.938 -6.191 1 86.75 87 TYR A C 1
ATOM 674 O O . TYR A 1 87 ? -8.914 7.922 -6.203 1 86.75 87 TYR A O 1
ATOM 682 N N . TRP A 1 88 ? -7.746 9.508 -7.258 1 88.56 88 TRP A N 1
ATOM 683 C CA . TRP A 1 88 ? -8.023 8.883 -8.547 1 88.56 88 TRP A CA 1
ATOM 684 C C . TRP A 1 88 ? -7.293 7.555 -8.68 1 88.56 88 TRP A C 1
ATOM 686 O O . TRP A 1 88 ? -7.859 6.57 -9.164 1 88.56 88 TRP A O 1
ATOM 696 N N . VAL A 1 89 ? -6.047 7.57 -8.312 1 90 89 VAL A N 1
ATOM 697 C CA . VAL A 1 89 ? -5.262 6.34 -8.359 1 90 89 VAL A CA 1
ATOM 698 C C . VAL A 1 89 ? -5.906 5.281 -7.469 1 90 89 VAL A C 1
ATOM 700 O O . VAL A 1 89 ? -6.051 4.125 -7.871 1 90 89 VAL A O 1
ATOM 703 N N . LEU A 1 90 ? -6.367 5.719 -6.328 1 91.31 90 LEU A N 1
ATOM 704 C CA . LEU A 1 90 ? -7.008 4.816 -5.379 1 91.31 90 LEU A CA 1
ATOM 705 C C . LEU A 1 90 ? -8.289 4.234 -5.965 1 91.31 90 LEU A C 1
ATOM 707 O O . LEU A 1 90 ? -8.516 3.025 -5.906 1 91.31 90 LEU A O 1
ATOM 711 N N . ALA A 1 91 ? -9.062 5.027 -6.547 1 92.25 91 ALA A N 1
ATOM 712 C CA . ALA A 1 91 ? -10.344 4.598 -7.105 1 92.25 91 ALA A CA 1
ATOM 713 C C . ALA A 1 91 ? -10.133 3.652 -8.289 1 92.25 91 ALA A C 1
ATOM 715 O O . ALA A 1 91 ? -10.82 2.639 -8.406 1 92.25 91 ALA A O 1
ATOM 716 N N . LEU A 1 92 ? -9.164 4.008 -9.102 1 94.06 92 LEU A N 1
ATOM 717 C CA . LEU A 1 92 ? -8.906 3.189 -10.281 1 94.06 92 LEU A CA 1
ATOM 718 C C . LEU A 1 92 ? -8.383 1.812 -9.883 1 94.06 92 LEU A C 1
ATOM 720 O O . LEU A 1 92 ? -8.789 0.799 -10.453 1 94.06 92 LEU A O 1
ATOM 724 N N . LEU A 1 93 ? -7.492 1.803 -8.977 1 94.69 93 LEU A N 1
ATOM 725 C CA . LEU A 1 93 ? -6.961 0.531 -8.5 1 94.69 93 LEU A CA 1
ATOM 726 C C . LEU A 1 93 ? -8.078 -0.349 -7.941 1 94.69 93 LEU A C 1
ATOM 728 O O . LEU A 1 93 ? -8.148 -1.539 -8.258 1 94.69 93 LEU A O 1
ATOM 732 N N . ASN A 1 94 ? -8.938 0.213 -7.145 1 95.38 94 ASN A N 1
ATOM 733 C CA . ASN A 1 94 ? -10.047 -0.53 -6.555 1 95.38 94 ASN A CA 1
ATOM 734 C C . ASN A 1 94 ? -11.023 -1.021 -7.621 1 95.38 94 ASN A C 1
ATOM 736 O O . ASN A 1 94 ? -11.508 -2.152 -7.551 1 95.38 94 ASN A O 1
ATOM 740 N N . LEU A 1 95 ? -11.273 -0.171 -8.562 1 95.12 95 LEU A N 1
ATOM 741 C CA . LEU A 1 95 ? -12.211 -0.531 -9.625 1 95.12 95 LEU A CA 1
ATOM 742 C C . LEU A 1 95 ? -11.656 -1.679 -10.461 1 95.12 95 LEU A C 1
ATOM 744 O O . LEU A 1 95 ? -12.383 -2.621 -10.789 1 95.12 95 LEU A O 1
ATOM 748 N N . PHE A 1 96 ? -10.422 -1.61 -10.82 1 95.94 96 PHE A N 1
ATOM 749 C CA . PHE A 1 96 ? -9.797 -2.668 -11.602 1 95.94 96 PHE A CA 1
ATOM 750 C C . PHE A 1 96 ? -9.781 -3.98 -10.82 1 95.94 96 PHE A C 1
ATOM 752 O O . PHE A 1 96 ? -10.039 -5.047 -11.391 1 95.94 96 PHE A O 1
ATOM 759 N N . ALA A 1 97 ? -9.445 -3.896 -9.602 1 95.81 97 ALA A N 1
ATOM 760 C CA . ALA A 1 97 ? -9.445 -5.098 -8.766 1 95.81 97 ALA A CA 1
ATOM 761 C C . ALA A 1 97 ? -10.844 -5.703 -8.68 1 95.81 97 ALA A C 1
ATOM 763 O O . ALA A 1 97 ? -11 -6.922 -8.734 1 95.81 97 ALA A O 1
ATOM 764 N N . LEU A 1 98 ? -11.828 -4.832 -8.547 1 95.94 98 LEU A N 1
ATOM 765 C CA . LEU A 1 98 ? -13.211 -5.301 -8.477 1 95.94 98 LEU A CA 1
ATOM 766 C C . LEU A 1 98 ? -13.617 -5.996 -9.773 1 95.94 98 LEU A C 1
ATOM 768 O O . LEU A 1 98 ? -14.211 -7.078 -9.75 1 95.94 98 LEU A O 1
ATOM 772 N N . ILE A 1 99 ? -13.305 -5.375 -10.859 1 95.56 99 ILE A N 1
ATOM 773 C CA . ILE A 1 99 ? -13.633 -5.953 -12.156 1 95.56 99 ILE A CA 1
ATOM 774 C C . ILE A 1 99 ? -12.984 -7.328 -12.289 1 95.56 99 ILE A C 1
ATOM 776 O O . ILE A 1 99 ? -13.633 -8.297 -12.695 1 95.56 99 ILE A O 1
ATOM 780 N N . MET A 1 100 ? -11.75 -7.41 -11.992 1 94.75 100 MET A N 1
ATOM 781 C CA . MET A 1 100 ? -11.047 -8.688 -12.094 1 94.75 100 MET A CA 1
ATOM 782 C C . MET A 1 100 ? -11.648 -9.719 -11.148 1 94.75 100 MET A C 1
ATOM 784 O O . MET A 1 100 ? -11.703 -10.906 -11.469 1 94.75 100 MET A O 1
ATOM 788 N N . ALA A 1 101 ? -12.023 -9.297 -9.969 1 93.88 101 ALA A N 1
ATOM 789 C CA . ALA A 1 101 ? -12.648 -10.211 -9.016 1 93.88 101 ALA A CA 1
ATOM 790 C C . ALA A 1 101 ? -13.969 -10.758 -9.562 1 93.88 101 ALA A C 1
ATOM 792 O O . ALA A 1 101 ? -14.25 -11.953 -9.438 1 93.88 101 ALA A O 1
ATOM 793 N N . ILE A 1 102 ? -14.734 -9.906 -10.172 1 94 102 ILE A N 1
ATOM 794 C CA . ILE A 1 102 ? -16.016 -10.312 -10.734 1 94 102 ILE A CA 1
ATOM 795 C C . ILE A 1 102 ? -15.789 -11.281 -11.891 1 94 102 ILE A C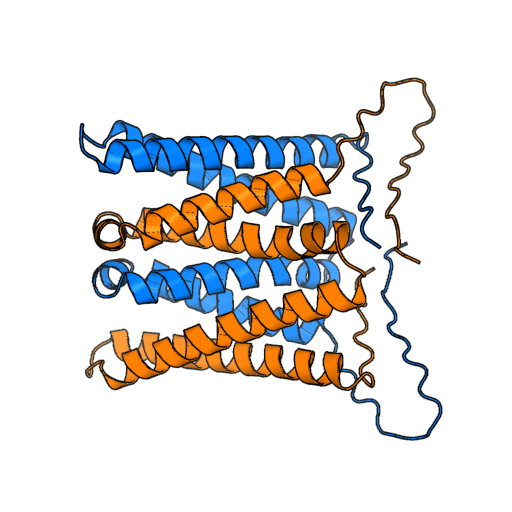 1
ATOM 797 O O . ILE A 1 102 ? -16.484 -12.289 -12.016 1 94 102 ILE A O 1
ATOM 801 N N . VAL A 1 103 ? -14.812 -10.977 -12.758 1 92.31 103 VAL A N 1
ATOM 802 C CA . VAL A 1 103 ? -14.508 -11.828 -13.906 1 92.31 103 VAL A CA 1
ATOM 803 C C . VAL A 1 103 ? -14.047 -13.203 -13.414 1 92.31 103 VAL A C 1
ATOM 805 O O . VAL A 1 103 ? -14.477 -14.227 -13.945 1 92.31 103 VAL A O 1
ATOM 808 N N . ASN A 1 104 ? -13.242 -13.25 -12.406 1 90.88 104 ASN A N 1
ATOM 809 C CA . ASN A 1 104 ? -12.781 -14.516 -11.859 1 90.88 104 ASN A CA 1
ATOM 810 C C . ASN A 1 104 ? -13.922 -15.289 -11.188 1 90.88 104 ASN A C 1
ATOM 812 O O . ASN A 1 104 ? -13.969 -16.516 -11.258 1 90.88 104 ASN A O 1
ATOM 816 N N . LEU A 1 105 ? -14.742 -14.562 -10.484 1 92.19 105 LEU A N 1
ATOM 817 C CA . LEU A 1 105 ? -15.883 -15.188 -9.836 1 92.19 105 LEU A CA 1
ATOM 818 C C . LEU A 1 105 ? -16.828 -15.805 -10.867 1 92.19 105 LEU A C 1
ATOM 820 O O . LEU A 1 105 ? -17.359 -16.891 -10.648 1 92.19 105 LEU A O 1
ATOM 824 N N . ALA A 1 106 ? -17 -15.172 -11.969 1 91.31 106 ALA A N 1
ATOM 825 C CA . ALA A 1 106 ? -17.891 -15.641 -13.023 1 91.31 106 ALA A CA 1
ATOM 826 C C . ALA A 1 106 ? -17.312 -16.875 -13.719 1 91.31 106 ALA A C 1
ATOM 828 O O . ALA A 1 106 ? -18.062 -17.734 -14.188 1 91.31 106 ALA A O 1
ATOM 829 N N . ASN A 1 107 ? -15.961 -16.969 -13.742 1 88.56 107 ASN A N 1
ATOM 830 C CA . ASN A 1 107 ? -15.312 -18.062 -14.461 1 88.56 107 ASN A CA 1
ATOM 831 C C . ASN A 1 107 ? -15 -19.234 -13.539 1 88.56 107 ASN A C 1
ATOM 833 O O . ASN A 1 107 ? -14.578 -20.297 -14 1 88.56 107 ASN A O 1
ATOM 837 N N . GLU A 1 108 ? -15.156 -18.938 -12.25 1 86.12 108 GLU A N 1
ATOM 838 C CA . GLU A 1 108 ? -14.82 -20.016 -11.312 1 86.12 108 GLU A CA 1
ATOM 839 C C . GLU A 1 108 ? -15.992 -20.953 -11.117 1 86.12 108 GLU A C 1
ATOM 841 O O . GLU A 1 108 ? -17.141 -20.531 -11.055 1 86.12 108 GLU A O 1
ATOM 846 N N . GLY A 1 109 ? -15.734 -22.203 -11.172 1 80.62 109 GLY A N 1
ATOM 847 C CA . GLY A 1 109 ? -16.75 -23.219 -10.906 1 80.62 109 GLY A CA 1
ATOM 848 C C . GLY A 1 109 ? -17.094 -23.328 -9.43 1 80.62 109 GLY A C 1
ATOM 849 O O . GLY A 1 109 ? -16.75 -22.453 -8.633 1 80.62 109 GLY A O 1
ATOM 850 N N . ASN A 1 110 ? -17.891 -24.281 -9.078 1 79 110 ASN A N 1
ATOM 851 C CA . ASN A 1 110 ? -18.391 -24.484 -7.727 1 79 110 ASN A CA 1
ATOM 852 C C . ASN A 1 110 ? -17.328 -25.109 -6.824 1 79 110 ASN A C 1
ATOM 854 O O . ASN A 1 110 ? -17.422 -26.281 -6.473 1 79 110 ASN A O 1
ATOM 858 N N . THR A 1 111 ? -16.219 -24.359 -6.613 1 82.25 111 THR A N 1
ATOM 859 C CA . THR A 1 111 ? -15.164 -24.844 -5.727 1 82.25 111 THR A CA 1
ATOM 860 C C . THR A 1 111 ? -15.133 -24.031 -4.434 1 82.25 111 THR A C 1
ATOM 862 O O . THR A 1 111 ? -15.891 -23.078 -4.273 1 82.25 111 THR A O 1
ATOM 865 N N . THR A 1 112 ? -14.469 -24.516 -3.396 1 83.19 112 THR A N 1
ATOM 866 C CA . THR A 1 112 ? -14.297 -23.828 -2.127 1 83.19 112 THR A CA 1
ATOM 867 C C . THR A 1 112 ? -13.688 -22.438 -2.344 1 83.19 112 THR A C 1
ATOM 869 O O . THR A 1 112 ? -13.93 -21.516 -1.567 1 83.19 112 THR A O 1
ATOM 872 N N . TRP A 1 113 ? -13.094 -22.312 -3.439 1 86.31 113 TRP A N 1
ATOM 873 C CA . TRP A 1 113 ? -12.461 -21.047 -3.793 1 86.31 113 TRP A CA 1
ATOM 874 C C . TRP A 1 113 ? -13.508 -20.016 -4.188 1 86.31 113 TRP A C 1
ATOM 876 O O . TRP A 1 113 ? -13.281 -18.812 -4.043 1 86.31 113 TRP A O 1
ATOM 886 N N . LYS A 1 114 ? -14.664 -20.516 -4.543 1 89.12 114 LYS A N 1
ATOM 887 C CA . LYS A 1 114 ? -15.727 -19.594 -4.934 1 89.12 114 LYS A CA 1
ATOM 888 C C . LYS A 1 114 ? -16.156 -18.719 -3.758 1 89.12 114 LYS A C 1
ATOM 890 O O . LYS A 1 114 ? -16.438 -17.531 -3.926 1 89.12 114 LYS A O 1
ATOM 895 N N . ASN A 1 115 ? -16.188 -19.281 -2.57 1 90.25 115 ASN A N 1
ATOM 896 C CA . ASN A 1 115 ? -16.547 -18.516 -1.38 1 90.25 115 ASN A CA 1
ATOM 897 C C . ASN A 1 115 ? -15.531 -17.422 -1.091 1 90.25 115 ASN A C 1
ATOM 899 O O . ASN A 1 115 ? -15.898 -16.312 -0.696 1 90.25 115 ASN A O 1
ATOM 903 N N . SER A 1 116 ? -14.312 -17.766 -1.282 1 90.88 116 SER A N 1
ATOM 904 C CA . SER A 1 116 ? -13.266 -16.781 -1.078 1 90.88 116 SER A CA 1
ATOM 905 C C . SER A 1 116 ? -13.344 -15.664 -2.111 1 90.88 116 SER A C 1
ATOM 907 O O . SER A 1 116 ? -13.117 -14.492 -1.79 1 90.88 116 SER A O 1
ATOM 909 N N . LEU A 1 117 ? -13.719 -16.062 -3.273 1 92.31 117 LEU A N 1
ATOM 910 C CA . LEU A 1 117 ? -13.852 -15.062 -4.324 1 92.31 117 LEU A CA 1
ATOM 911 C C . LEU A 1 117 ? -15.031 -14.133 -4.047 1 92.31 117 LEU A C 1
ATOM 913 O O . LEU A 1 117 ? -14.977 -12.945 -4.348 1 92.31 117 LEU A O 1
ATOM 917 N N . ILE A 1 118 ? -16.031 -14.656 -3.502 1 93.94 118 ILE A N 1
ATOM 918 C CA . ILE A 1 118 ? -17.188 -13.836 -3.113 1 93.94 118 ILE A CA 1
ATOM 919 C C . ILE A 1 118 ? -16.766 -12.828 -2.047 1 93.94 118 ILE A C 1
ATOM 921 O O . ILE A 1 118 ? -17.109 -11.648 -2.129 1 93.94 118 ILE A O 1
ATOM 925 N N . LEU A 1 119 ? -15.984 -13.32 -1.129 1 93.5 119 LEU A N 1
ATOM 926 C CA . LEU A 1 119 ? -15.484 -12.445 -0.07 1 93.5 119 LEU A CA 1
ATOM 927 C C . LEU A 1 119 ? -14.617 -11.336 -0.645 1 93.5 119 LEU A C 1
ATOM 929 O O . LEU A 1 119 ? -14.734 -10.18 -0.233 1 93.5 119 LEU A O 1
ATOM 933 N N . LEU A 1 120 ? -13.797 -11.672 -1.56 1 94.44 120 LEU A N 1
ATOM 934 C CA . LEU A 1 120 ? -12.945 -10.68 -2.209 1 94.44 120 LEU A CA 1
ATOM 935 C C . LEU A 1 120 ? -13.781 -9.68 -2.996 1 94.44 120 LEU A C 1
ATOM 937 O O . LEU A 1 120 ? -13.531 -8.469 -2.932 1 94.44 120 LEU A O 1
ATOM 941 N N . THR A 1 121 ? -14.758 -10.141 -3.666 1 95.38 121 THR A N 1
ATOM 942 C CA . THR A 1 121 ? -15.602 -9.281 -4.492 1 95.38 121 THR A CA 1
ATOM 943 C C . THR A 1 121 ? -16.375 -8.289 -3.625 1 95.38 121 THR A C 1
ATOM 945 O O . THR A 1 121 ? -16.453 -7.102 -3.945 1 95.38 121 THR A O 1
ATOM 948 N N . VAL A 1 122 ? -16.875 -8.75 -2.553 1 94.75 122 VAL A N 1
ATOM 949 C CA . VAL A 1 122 ? -17.609 -7.895 -1.64 1 94.75 122 VAL A CA 1
ATOM 950 C C . VAL A 1 122 ? -16.688 -6.855 -1.023 1 94.75 122 VAL A C 1
ATOM 952 O O . VAL A 1 122 ? -17.047 -5.688 -0.886 1 94.75 122 VAL A O 1
ATOM 955 N N . SER A 1 123 ? -15.562 -7.312 -0.664 1 94.94 123 SER A N 1
ATOM 956 C CA . SER A 1 123 ? -14.602 -6.41 -0.047 1 94.94 123 SER A CA 1
ATOM 957 C C . SER A 1 123 ? -14.164 -5.32 -1.018 1 94.94 123 SER A C 1
ATOM 959 O O . SER A 1 123 ? -14.117 -4.141 -0.655 1 94.94 123 SER A O 1
ATOM 961 N N . PHE A 1 124 ? -13.859 -5.656 -2.238 1 95.75 124 PHE A N 1
ATOM 962 C CA . PHE A 1 124 ? -13.445 -4.664 -3.223 1 95.75 124 PHE A CA 1
ATOM 963 C C . PHE A 1 124 ? -14.617 -3.775 -3.625 1 95.75 124 PHE A C 1
ATOM 965 O O . PHE A 1 124 ? -14.43 -2.598 -3.938 1 95.75 124 PHE A O 1
ATOM 972 N N . ALA A 1 125 ? -15.789 -4.312 -3.639 1 95.69 125 ALA A N 1
ATOM 973 C CA . ALA A 1 125 ? -16.969 -3.498 -3.914 1 95.69 125 ALA A CA 1
ATOM 974 C C . ALA A 1 125 ? -17.141 -2.412 -2.857 1 95.69 125 ALA A C 1
ATOM 976 O O . ALA A 1 125 ? -17.359 -1.242 -3.189 1 95.69 125 ALA A O 1
ATOM 977 N N . ALA A 1 126 ? -17.031 -2.836 -1.642 1 94.38 126 ALA A N 1
ATOM 978 C CA . ALA A 1 126 ? -17.156 -1.888 -0.538 1 94.38 126 ALA A CA 1
ATOM 979 C C . ALA A 1 126 ? -16.078 -0.812 -0.617 1 94.38 126 ALA A C 1
ATOM 981 O O . ALA A 1 126 ? -16.359 0.377 -0.459 1 94.38 126 ALA A O 1
ATOM 982 N N . SER A 1 127 ? -14.867 -1.243 -0.893 1 94.31 127 SER A N 1
ATOM 983 C CA . SER A 1 127 ? -13.766 -0.289 -0.967 1 94.31 127 SER A CA 1
ATOM 984 C C . SER A 1 127 ? -13.914 0.631 -2.174 1 94.31 127 SER A C 1
ATOM 986 O O . SER A 1 127 ? -13.539 1.806 -2.115 1 94.31 127 SER A O 1
ATOM 988 N N . THR A 1 128 ? -14.406 0.109 -3.234 1 94.31 128 THR A N 1
ATOM 989 C CA . THR A 1 128 ? -14.633 0.922 -4.426 1 94.31 128 THR A CA 1
ATOM 990 C C . THR A 1 128 ? -15.695 1.987 -4.16 1 94.31 128 THR A C 1
ATOM 992 O O . THR A 1 128 ? -15.508 3.154 -4.512 1 94.31 128 THR A O 1
ATOM 995 N N . ILE A 1 129 ? -16.719 1.613 -3.547 1 92.38 129 ILE A N 1
ATOM 996 C CA . ILE A 1 129 ? -17.766 2.559 -3.201 1 92.38 129 ILE A CA 1
ATOM 997 C C . ILE A 1 129 ? -17.203 3.648 -2.291 1 92.38 129 ILE A C 1
ATOM 999 O O . ILE A 1 129 ? -17.469 4.836 -2.506 1 92.38 129 ILE A O 1
ATOM 1003 N N . ALA A 1 130 ? -16.469 3.24 -1.312 1 88.25 130 ALA A N 1
ATOM 1004 C CA . ALA A 1 130 ? -15.875 4.188 -0.374 1 88.25 130 ALA A CA 1
ATOM 1005 C C . ALA A 1 130 ? -14.961 5.176 -1.099 1 88.25 130 ALA A C 1
ATOM 1007 O O . ALA A 1 130 ? -15 6.379 -0.835 1 88.25 130 ALA A O 1
ATOM 1008 N N . SER A 1 131 ? -14.156 4.664 -2.02 1 88.62 131 SER A N 1
ATOM 1009 C CA . SER A 1 131 ? -13.234 5.535 -2.738 1 88.62 131 SER A CA 1
ATOM 1010 C C . SER A 1 131 ? -13.984 6.461 -3.693 1 88.62 131 SER A C 1
ATOM 1012 O O . SER A 1 131 ? -13.578 7.609 -3.898 1 88.62 131 SER A O 1
ATOM 1014 N N . LEU A 1 132 ? -15.047 6.039 -4.305 1 87.62 132 LEU A N 1
ATOM 1015 C CA . LEU A 1 132 ? -15.836 6.867 -5.211 1 87.62 132 LEU A CA 1
ATOM 1016 C C . LEU A 1 132 ? -16.562 7.973 -4.445 1 87.62 132 LEU A C 1
ATOM 1018 O O . LEU A 1 132 ? -16.719 9.078 -4.957 1 87.62 132 LEU A O 1
ATOM 1022 N N . ILE A 1 133 ? -17 7.68 -3.264 1 83.56 133 ILE A N 1
ATOM 1023 C CA . ILE A 1 133 ? -17.625 8.695 -2.428 1 83.56 133 ILE A CA 1
ATOM 1024 C C . ILE A 1 133 ? -16.656 9.836 -2.162 1 83.56 133 ILE A C 1
ATOM 1026 O O . ILE A 1 133 ? -17 11.008 -2.279 1 83.56 133 ILE A O 1
ATOM 1030 N N . VAL A 1 134 ? -15.406 9.469 -1.86 1 81.69 134 VAL A N 1
ATOM 1031 C CA . VAL A 1 134 ? -14.398 10.484 -1.593 1 81.69 134 VAL A CA 1
ATOM 1032 C C . VAL A 1 134 ? -14.156 11.32 -2.852 1 81.69 134 VAL A C 1
ATOM 1034 O O . VAL A 1 134 ? -14.023 12.547 -2.777 1 81.69 134 VAL A O 1
ATOM 1037 N N . LEU A 1 135 ? -14.156 10.703 -3.988 1 81.94 135 LEU A N 1
ATOM 1038 C CA . LEU A 1 135 ? -13.898 11.391 -5.25 1 81.94 135 LEU A CA 1
ATOM 1039 C C . LEU A 1 135 ? -15.031 12.352 -5.586 1 81.94 135 LEU A C 1
ATOM 1041 O O . LEU A 1 135 ? -14.789 13.453 -6.082 1 81.94 135 LEU A O 1
ATOM 1045 N N . ILE A 1 136 ? -16.203 11.891 -5.367 1 77.94 136 ILE A N 1
ATOM 1046 C CA . ILE A 1 136 ? -17.359 12.727 -5.645 1 77.94 136 ILE A CA 1
ATOM 1047 C C . ILE A 1 136 ? -17.312 13.977 -4.766 1 7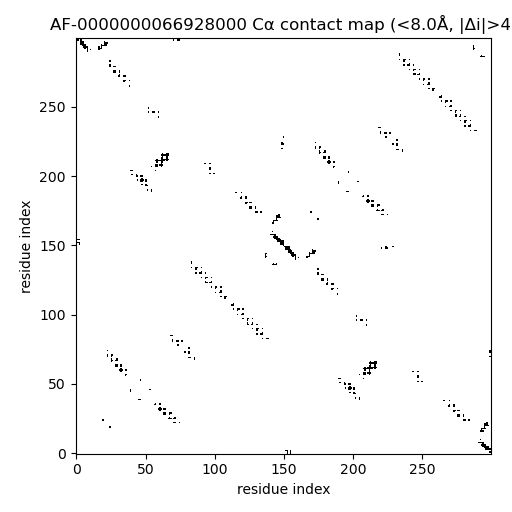7.94 136 ILE A C 1
ATOM 1049 O O . ILE A 1 136 ? -17.594 15.086 -5.234 1 77.94 136 ILE A O 1
ATOM 1053 N N . PHE A 1 137 ? -16.844 13.75 -3.598 1 73.38 137 PHE A N 1
ATOM 1054 C CA . PHE A 1 137 ? -16.75 14.883 -2.68 1 73.38 137 PHE A CA 1
ATOM 1055 C C . PHE A 1 137 ? -15.586 15.781 -3.041 1 73.38 137 PHE A C 1
ATOM 1057 O O . PHE A 1 137 ? -15.656 17 -2.855 1 73.38 137 PHE A O 1
ATOM 1064 N N . LEU A 1 138 ? -14.531 15.188 -3.426 1 74.19 138 LEU A N 1
ATOM 1065 C CA . LEU A 1 138 ? -13.352 15.961 -3.799 1 74.19 138 LEU A CA 1
ATOM 1066 C C . LEU A 1 138 ? -13.633 16.812 -5.031 1 74.19 138 LEU A C 1
ATOM 1068 O O . LEU A 1 138 ? -13.234 17.984 -5.09 1 74.19 138 LEU A O 1
ATOM 1072 N N . VAL A 1 139 ? -14.289 16.297 -6 1 72.56 139 VAL A N 1
ATOM 1073 C CA . VAL A 1 139 ? -14.547 17 -7.25 1 72.56 139 VAL A CA 1
ATOM 1074 C C . VAL A 1 139 ? -15.672 18.016 -7.039 1 72.56 139 VAL A C 1
ATOM 1076 O O . VAL A 1 139 ? -15.625 19.125 -7.586 1 72.56 139 VAL A O 1
ATOM 1079 N N . GLY A 1 140 ? -16.688 17.641 -6.328 1 64.81 140 GLY A N 1
ATOM 1080 C CA . GLY A 1 140 ? -17.844 18.5 -6.168 1 64.81 140 GLY A CA 1
ATOM 1081 C C . GLY A 1 140 ? -17.594 19.672 -5.234 1 64.81 140 GLY A C 1
ATOM 1082 O O . GLY A 1 140 ? -18.312 20.672 -5.266 1 64.81 140 GLY A O 1
ATOM 1083 N N . GLY A 1 141 ? -16.297 19.859 -4.695 1 56.19 141 GLY A N 1
ATOM 1084 C CA . GLY A 1 141 ? -15.961 21.016 -3.871 1 56.19 141 GLY A CA 1
ATOM 1085 C C . GLY A 1 141 ? -16.781 21.094 -2.598 1 56.19 141 GLY A C 1
ATOM 1086 O O . GLY A 1 141 ? -16.531 21.938 -1.739 1 56.19 141 GLY A O 1
ATOM 1087 N N . LYS A 1 142 ? -17.922 20.438 -2.557 1 50.94 142 LYS A N 1
ATOM 1088 C CA . LYS A 1 142 ? -18.844 20.609 -1.443 1 50.94 142 LYS A CA 1
ATOM 1089 C C . LYS A 1 142 ? -18.438 19.75 -0.249 1 50.94 142 LYS A C 1
ATOM 1091 O O . LYS A 1 142 ? -19.141 19.719 0.766 1 50.94 142 LYS A O 1
ATOM 1096 N N . TYR A 1 143 ? -17.562 18.984 -0.451 1 47.03 143 TYR A N 1
ATOM 1097 C CA . TYR A 1 143 ? -17.266 18.078 0.644 1 47.03 143 TYR A CA 1
ATOM 1098 C C . TYR A 1 143 ? -16.016 18.531 1.404 1 47.03 143 TYR A C 1
ATOM 1100 O O . TYR A 1 143 ? -15.133 19.172 0.833 1 47.03 143 TYR A O 1
ATOM 1108 N N . THR A 1 144 ? -16.328 18.766 2.715 1 46.69 144 THR A N 1
ATOM 1109 C CA . THR A 1 144 ? -15.203 19.031 3.605 1 46.69 144 THR A CA 1
ATOM 1110 C C . THR A 1 144 ? -14.609 17.719 4.133 1 46.69 144 THR A C 1
ATOM 1112 O O . THR A 1 144 ? -15.336 16.859 4.609 1 46.69 144 THR A O 1
ATOM 1115 N N . ILE A 1 145 ? -13.758 17.141 3.414 1 43.91 145 ILE A N 1
ATOM 1116 C CA . ILE A 1 145 ? -13.008 16.047 4 1 43.91 145 ILE A CA 1
ATOM 1117 C C . ILE A 1 145 ? -12.227 16.531 5.215 1 43.91 145 ILE A C 1
ATOM 1119 O O . ILE A 1 145 ? -11.406 17.453 5.105 1 43.91 145 ILE A O 1
ATOM 1123 N N . VAL A 1 146 ? -12.867 16.344 6.336 1 44.41 146 VAL A N 1
ATOM 1124 C CA . VAL A 1 146 ? -12.203 16.766 7.566 1 44.41 146 VAL A CA 1
ATOM 1125 C C . VAL A 1 146 ? -11.203 15.695 8.008 1 44.41 146 VAL A C 1
ATOM 1127 O O . VAL A 1 146 ? -11.523 14.5 8.016 1 44.41 146 VAL A O 1
ATOM 1130 N N . ASN A 1 147 ? -9.922 15.914 7.742 1 43.97 147 ASN A N 1
ATOM 1131 C CA . ASN A 1 147 ? -8.891 15.07 8.336 1 43.97 147 ASN A CA 1
ATOM 1132 C C . ASN A 1 147 ? -8.734 15.352 9.828 1 43.97 147 ASN A C 1
ATOM 1134 O O . ASN A 1 147 ? -8.344 16.453 10.219 1 43.97 147 ASN A O 1
ATOM 1138 N N . ASN A 1 148 ? -9.586 14.828 10.523 1 35.59 148 ASN A N 1
ATOM 1139 C CA . ASN A 1 148 ? -9.445 15.094 11.945 1 35.59 148 ASN A CA 1
ATOM 1140 C C . ASN A 1 148 ? -8.078 14.648 12.469 1 35.59 148 ASN A C 1
ATOM 1142 O O . ASN A 1 148 ? -7.793 14.781 13.656 1 35.59 148 ASN A O 1
ATOM 1146 N N . ASN A 1 149 ? -7.449 13.836 11.938 1 32.69 149 ASN A N 1
ATOM 1147 C CA . ASN A 1 149 ? -6.406 13.289 12.805 1 32.69 149 ASN A CA 1
ATOM 1148 C C . ASN A 1 149 ? -5.199 14.219 12.883 1 32.69 149 ASN A C 1
ATOM 1150 O O . ASN A 1 149 ? -4.441 14.344 11.922 1 32.69 149 ASN A O 1
ATOM 1154 N N . LEU A 1 150 ? -5.254 15.57 13.312 1 28.5 150 LEU A N 1
ATOM 1155 C CA . LEU A 1 150 ? -4.027 16 13.977 1 28.5 150 LEU A CA 1
ATOM 1156 C C . LEU A 1 150 ? -3.684 15.062 15.133 1 28.5 150 LEU A C 1
ATOM 1158 O O . LEU A 1 150 ? -4.566 14.656 15.891 1 28.5 150 LEU A O 1
ATOM 1162 N N . MET B 1 1 ? -0.975 20.969 17.625 1 18.31 1 MET B N 1
ATOM 1163 C CA . MET B 1 1 ? -2.311 21.25 17.109 1 18.31 1 MET B CA 1
ATOM 1164 C C . MET B 1 1 ? -2.525 20.562 15.758 1 18.31 1 MET B C 1
ATOM 1166 O O . MET B 1 1 ? -1.662 20.625 14.883 1 18.31 1 MET B O 1
ATOM 1170 N N . ALA B 1 2 ? -3.293 19.562 15.836 1 25.55 2 ALA B N 1
ATOM 1171 C CA . ALA B 1 2 ? -3.641 18.672 14.734 1 25.55 2 ALA B CA 1
ATOM 1172 C C . ALA B 1 2 ? -4.246 19.453 13.562 1 25.55 2 ALA B C 1
ATOM 1174 O O . ALA B 1 2 ? -5.219 20.188 13.742 1 25.55 2 ALA B O 1
ATOM 1175 N N . ILE B 1 3 ? -3.457 19.781 12.781 1 25.98 3 ILE B N 1
ATOM 1176 C CA . ILE B 1 3 ? -4.02 20.594 11.703 1 25.98 3 ILE B CA 1
ATOM 1177 C C . ILE B 1 3 ? -5.207 19.859 11.078 1 25.98 3 ILE B C 1
ATOM 1179 O O . ILE B 1 3 ? -5.074 18.719 10.625 1 25.98 3 ILE B O 1
ATOM 1183 N N . GLN B 1 4 ? -6.359 20.062 11.648 1 27.55 4 GLN B N 1
ATOM 1184 C CA . GLN B 1 4 ? -7.668 19.812 11.055 1 27.55 4 GLN B CA 1
ATOM 1185 C C . GLN B 1 4 ? -7.777 20.438 9.672 1 27.55 4 GLN B C 1
ATOM 1187 O O . GLN B 1 4 ? -7.473 21.625 9.5 1 27.55 4 GLN B O 1
ATOM 1192 N N . VAL B 1 5 ? -7.441 19.766 8.812 1 30.19 5 VAL B N 1
ATOM 1193 C CA . VAL B 1 5 ? -7.766 20.406 7.543 1 30.19 5 VAL B CA 1
ATOM 1194 C C . VAL B 1 5 ? -9.273 20.609 7.43 1 30.19 5 VAL B C 1
ATOM 1196 O O . VAL B 1 5 ? -10.039 19.641 7.461 1 30.19 5 VAL B O 1
ATOM 1199 N N . THR B 1 6 ? -9.719 21.562 8.125 1 29.08 6 THR B N 1
ATOM 1200 C CA . THR B 1 6 ? -11.094 22 7.898 1 29.08 6 THR B CA 1
ATOM 1201 C C . THR B 1 6 ? -11.25 22.562 6.484 1 29.08 6 THR B C 1
ATOM 1203 O O . THR B 1 6 ? -10.547 23.484 6.094 1 29.08 6 THR B O 1
ATOM 1206 N N . THR B 1 7 ? -11.312 21.578 5.625 1 29.98 7 THR B N 1
ATOM 1207 C CA . THR B 1 7 ? -11.703 22.281 4.406 1 29.98 7 THR B CA 1
ATOM 1208 C C . THR B 1 7 ? -13.039 23 4.605 1 29.98 7 THR B C 1
ATOM 1210 O O . THR B 1 7 ? -14.055 22.359 4.902 1 29.98 7 THR B O 1
ATOM 1213 N N . THR B 1 8 ? -12.977 24 5.348 1 30.06 8 THR B N 1
ATOM 1214 C CA . THR B 1 8 ? -14.211 24.75 5.469 1 30.06 8 THR B CA 1
ATOM 1215 C C . THR B 1 8 ? -14.562 25.438 4.148 1 30.06 8 THR B C 1
ATOM 1217 O O . THR B 1 8 ? -13.828 26.297 3.674 1 30.06 8 THR B O 1
ATOM 1220 N N . THR B 1 9 ? -14.758 24.516 3.094 1 30.59 9 THR B N 1
ATOM 1221 C CA . THR B 1 9 ? -15.297 25.438 2.1 1 30.59 9 THR B CA 1
ATOM 1222 C C . THR B 1 9 ? -16.562 26.109 2.611 1 30.59 9 THR B C 1
ATOM 1224 O O . THR B 1 9 ? -17.516 25.422 3.014 1 30.59 9 THR B O 1
ATOM 1227 N N . THR B 1 10 ? -16.312 27.125 3.234 1 32.22 10 THR B N 1
ATOM 1228 C CA . THR B 1 10 ? -17.391 28.031 3.611 1 32.22 10 THR B CA 1
ATOM 1229 C C . THR B 1 10 ? -18.344 28.266 2.436 1 32.22 10 THR B C 1
ATOM 1231 O O . THR B 1 10 ? -18 29.016 1.512 1 32.22 10 THR B O 1
ATOM 1234 N N . ARG B 1 11 ? -18.844 27.172 1.71 1 34.44 11 ARG B N 1
ATOM 1235 C CA . ARG B 1 11 ? -19.828 27.844 0.872 1 34.44 11 ARG B CA 1
ATOM 1236 C C . ARG B 1 11 ? -20.859 28.578 1.722 1 34.44 11 ARG B C 1
ATOM 1238 O O . ARG B 1 11 ? -21.188 28.125 2.826 1 34.44 11 ARG B O 1
ATOM 1245 N N . SER B 1 12 ? -21.156 29.609 1.345 1 35.09 12 SER B N 1
ATOM 1246 C CA . SER B 1 12 ? -22.219 30.531 1.768 1 35.09 12 SER B CA 1
ATOM 1247 C C . SER B 1 12 ? -23.516 29.781 2.043 1 35.09 12 SER B C 1
ATOM 1249 O O . SER B 1 12 ? -24.203 30.062 3.031 1 35.09 12 SER B O 1
ATOM 1251 N N . SER B 1 13 ? -24.375 29.266 0.864 1 37.34 13 SER B N 1
ATOM 1252 C CA . SER B 1 13 ? -25.797 29.047 1.015 1 37.34 13 SER B CA 1
ATOM 1253 C C . SER B 1 13 ? -26.094 27.734 1.723 1 37.34 13 SER B C 1
ATOM 1255 O O . SER B 1 13 ? -25.25 26.844 1.752 1 37.34 13 SER B O 1
ATOM 1257 N N . GLY B 1 14 ? -27.297 27.297 2.389 1 39 14 GLY B N 1
ATOM 1258 C CA . GLY B 1 14 ? -28.078 26.391 3.207 1 39 14 GLY B CA 1
ATOM 1259 C C . GLY B 1 14 ? -27.828 24.922 2.867 1 39 14 GLY B C 1
ATOM 1260 O O . GLY B 1 14 ? -28.641 24.062 3.186 1 39 14 GLY B O 1
ATOM 1261 N N . GLY B 1 15 ? -27.156 24.469 1.837 1 42.69 15 GLY B N 1
ATOM 1262 C CA . GLY B 1 15 ? -27.203 23.094 1.402 1 42.69 15 GLY B CA 1
ATOM 1263 C C . GLY B 1 15 ? -26.547 22.141 2.377 1 42.69 15 GLY B C 1
ATOM 1264 O O . GLY B 1 15 ? -25.75 22.547 3.23 1 42.69 15 GLY B O 1
ATOM 1265 N N . CYS B 1 16 ? -27.266 20.906 2.646 1 40.81 16 CYS B N 1
ATOM 1266 C CA . CYS B 1 16 ? -26.953 19.797 3.555 1 40.81 16 CYS B CA 1
ATOM 1267 C C . CYS B 1 16 ? -25.531 19.312 3.361 1 40.81 16 CYS B C 1
ATOM 1269 O O . CYS B 1 16 ? -25.125 19 2.242 1 40.81 16 CYS B O 1
ATOM 1271 N N . VAL B 1 17 ? -24.594 19.844 4.07 1 50.09 17 VAL B N 1
ATOM 1272 C CA . VAL B 1 17 ? -23.188 19.422 4.156 1 50.09 17 VAL B CA 1
ATOM 1273 C C . VAL B 1 17 ? -23.094 18.031 4.754 1 50.09 17 VAL B C 1
ATOM 1275 O O . VAL B 1 17 ? -23.672 17.75 5.812 1 50.09 17 VAL B O 1
ATOM 1278 N N . ALA B 1 18 ? -23.312 17 3.867 1 49.34 18 ALA B N 1
ATOM 1279 C CA . ALA B 1 18 ? -23 15.688 4.418 1 49.34 18 ALA B CA 1
ATOM 1280 C C . ALA B 1 18 ? -21.516 15.555 4.742 1 49.34 18 ALA B C 1
ATOM 1282 O O . ALA B 1 18 ? -20.672 16.062 4.008 1 49.34 18 ALA B O 1
ATOM 1283 N N . THR B 1 19 ? -21.125 15.32 6.078 1 57.53 19 THR B N 1
ATOM 1284 C CA . THR B 1 19 ? -19.75 15.172 6.527 1 57.53 19 THR B CA 1
ATOM 1285 C C . THR B 1 19 ? -19.422 13.711 6.789 1 57.53 19 THR B C 1
ATOM 1287 O O . THR B 1 19 ? -20.109 13.039 7.562 1 57.53 19 THR B O 1
ATOM 1290 N N . ILE B 1 20 ? -18.922 13.031 5.832 1 60.53 20 ILE B N 1
ATOM 1291 C CA . ILE B 1 20 ? -18.422 11.695 6.137 1 60.53 20 ILE B CA 1
ATOM 1292 C C . ILE B 1 20 ? -16.984 11.789 6.625 1 60.53 20 ILE B C 1
ATOM 1294 O O . ILE B 1 20 ? -16.125 12.344 5.941 1 60.53 20 ILE B O 1
ATOM 1298 N N . PRO B 1 21 ? -16.828 11.34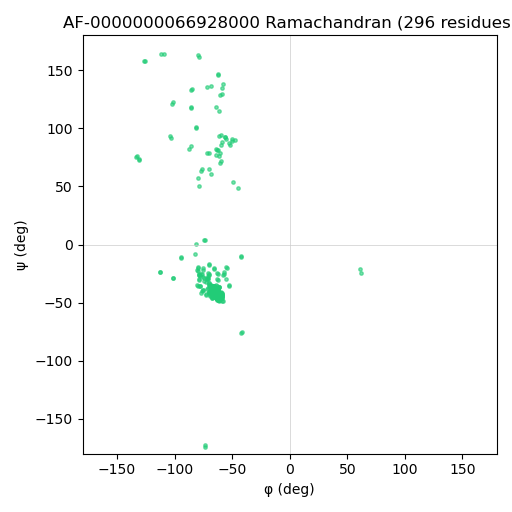4 7.871 1 67.62 21 PRO B N 1
ATOM 1299 C CA . PRO B 1 21 ? -15.461 11.352 8.367 1 67.62 21 PRO B CA 1
ATOM 1300 C C . PRO B 1 21 ? -14.531 10.469 7.535 1 67.62 21 PRO B C 1
ATOM 1302 O O . PRO B 1 21 ? -14.898 9.344 7.184 1 67.62 21 PRO B O 1
ATOM 1305 N N . LEU B 1 22 ? -13.484 10.945 7.117 1 75.44 22 LEU B N 1
ATOM 1306 C CA . LEU B 1 22 ? -12.5 10.266 6.285 1 75.44 22 LEU B CA 1
ATOM 1307 C C . LEU B 1 22 ? -12.008 8.984 6.961 1 75.44 22 LEU B C 1
ATOM 1309 O O . LEU B 1 22 ? -11.656 8.023 6.281 1 75.44 22 LEU B O 1
ATOM 1313 N N . TRP B 1 23 ? -12.102 8.984 8.273 1 76.25 23 TRP B N 1
ATOM 1314 C CA . TRP B 1 23 ? -11.602 7.812 8.984 1 76.25 23 TRP B CA 1
ATOM 1315 C C . TRP B 1 23 ? -12.508 6.609 8.75 1 76.25 23 TRP B C 1
ATOM 1317 O O . TRP B 1 23 ? -12.047 5.465 8.781 1 76.25 23 TRP B O 1
ATOM 1327 N N . VAL B 1 24 ? -13.727 6.867 8.484 1 77.94 24 VAL B N 1
ATOM 1328 C CA . VAL B 1 24 ? -14.648 5.773 8.203 1 77.94 24 VAL B CA 1
ATOM 1329 C C . VAL B 1 24 ? -14.312 5.141 6.855 1 77.94 24 VAL B C 1
ATOM 1331 O O . VAL B 1 24 ? -14.281 3.916 6.73 1 77.94 24 VAL B O 1
ATOM 1334 N N . ILE B 1 25 ? -14 5.996 5.918 1 80.88 25 ILE B N 1
ATOM 1335 C CA . ILE B 1 25 ? -13.625 5.516 4.59 1 80.88 25 ILE B CA 1
ATOM 1336 C C . ILE B 1 25 ? -12.312 4.746 4.676 1 80.88 25 ILE B C 1
ATOM 1338 O O . ILE B 1 25 ? -12.172 3.682 4.07 1 80.88 25 ILE B O 1
ATOM 1342 N N . LYS B 1 26 ? -11.469 5.188 5.441 1 85.94 26 LYS B N 1
ATOM 1343 C CA . LYS B 1 26 ? -10.172 4.531 5.625 1 85.94 26 LYS B CA 1
ATOM 1344 C C . LYS B 1 26 ? -10.328 3.219 6.387 1 85.94 26 LYS B C 1
ATOM 1346 O O . LYS B 1 26 ? -9.594 2.26 6.141 1 85.94 26 LYS B O 1
ATOM 1351 N N . ALA B 1 27 ? -11.336 3.197 7.219 1 87.69 27 ALA B N 1
ATOM 1352 C CA . ALA B 1 27 ? -11.594 1.963 7.957 1 87.69 27 ALA B CA 1
ATOM 1353 C C . ALA B 1 27 ? -12.117 0.868 7.031 1 87.69 27 ALA B C 1
ATOM 1355 O O . ALA B 1 27 ? -11.711 -0.292 7.137 1 87.69 27 ALA B O 1
ATOM 1356 N N . VAL B 1 28 ? -12.93 1.281 6.191 1 89.56 28 VAL B N 1
ATOM 1357 C CA . VAL B 1 28 ? -13.469 0.329 5.227 1 89.56 28 VAL B CA 1
ATOM 1358 C C . VAL B 1 28 ? -12.344 -0.224 4.355 1 89.56 28 VAL B C 1
ATOM 1360 O O . VAL B 1 28 ? -12.289 -1.427 4.09 1 89.56 28 VAL B O 1
ATOM 1363 N N . SER B 1 29 ? -11.492 0.593 3.949 1 90.38 29 SER B N 1
ATOM 1364 C CA . SER B 1 29 ? -10.367 0.191 3.109 1 90.38 29 SER B CA 1
ATOM 1365 C C . SER B 1 29 ? -9.414 -0.727 3.865 1 90.38 29 SER B C 1
ATOM 1367 O O . SER B 1 29 ? -8.867 -1.667 3.289 1 90.38 29 SER B O 1
ATOM 1369 N N . LEU B 1 30 ? -9.289 -0.432 5.148 1 92.38 30 LEU B N 1
ATOM 1370 C CA . LEU B 1 30 ? -8.422 -1.278 5.965 1 92.38 30 LEU B CA 1
ATOM 1371 C C . LEU B 1 30 ? -9.008 -2.68 6.105 1 92.38 30 LEU B C 1
ATOM 1373 O O . LEU B 1 30 ? -8.289 -3.672 5.988 1 92.38 30 LEU B O 1
ATOM 1377 N N . ILE B 1 31 ? -10.219 -2.701 6.316 1 93.44 31 ILE B N 1
ATOM 1378 C CA . ILE B 1 31 ? -10.891 -3.988 6.457 1 93.44 31 ILE B CA 1
ATOM 1379 C C . ILE B 1 31 ? -10.789 -4.766 5.148 1 93.44 31 ILE B C 1
ATOM 1381 O O . ILE B 1 31 ? -10.508 -5.969 5.152 1 93.44 31 ILE B O 1
ATOM 1385 N N . ALA B 1 32 ? -11.023 -4.102 4.102 1 94.19 32 ALA B N 1
ATOM 1386 C CA . ALA B 1 32 ? -10.922 -4.746 2.793 1 94.19 32 ALA B CA 1
ATOM 1387 C C . ALA B 1 32 ? -9.523 -5.309 2.568 1 94.19 32 ALA B C 1
ATOM 1389 O O . ALA B 1 32 ? -9.375 -6.438 2.096 1 94.19 32 ALA B O 1
ATOM 1390 N N . ALA B 1 33 ? -8.523 -4.547 2.904 1 94.31 33 ALA B N 1
ATOM 1391 C CA . ALA B 1 33 ? -7.145 -4.992 2.742 1 94.31 33 ALA B CA 1
ATOM 1392 C C . ALA B 1 33 ? -6.863 -6.227 3.598 1 94.31 33 ALA B C 1
ATOM 1394 O O . ALA B 1 33 ? -6.195 -7.16 3.15 1 94.31 33 ALA B O 1
ATOM 1395 N N . CYS B 1 34 ? -7.371 -6.273 4.777 1 93.06 34 CYS B N 1
ATOM 1396 C CA . CYS B 1 34 ? -7.164 -7.398 5.676 1 93.06 34 CYS B CA 1
ATOM 1397 C C . CYS B 1 34 ? -7.828 -8.656 5.133 1 93.06 34 CYS B C 1
ATOM 1399 O O . CYS B 1 34 ? -7.289 -9.758 5.27 1 93.06 34 CYS B O 1
ATOM 1401 N N . ILE B 1 35 ? -8.93 -8.508 4.594 1 93.5 35 ILE B N 1
ATOM 1402 C CA . ILE B 1 35 ? -9.633 -9.648 4.023 1 93.5 35 ILE B CA 1
ATOM 1403 C C . ILE B 1 35 ? -8.82 -10.227 2.863 1 93.5 35 ILE B C 1
ATOM 1405 O O . ILE B 1 35 ? -8.672 -11.445 2.75 1 93.5 35 ILE B O 1
ATOM 1409 N N . VAL B 1 36 ? -8.32 -9.375 1.99 1 93.31 36 VAL B N 1
ATOM 1410 C CA . VAL B 1 36 ? -7.52 -9.828 0.86 1 93.31 36 VAL B CA 1
ATOM 1411 C C . VAL B 1 36 ? -6.285 -10.57 1.367 1 93.31 36 VAL B C 1
ATOM 1413 O O . VAL B 1 36 ? -5.949 -11.641 0.861 1 93.31 36 VAL B O 1
ATOM 1416 N N . LEU B 1 37 ? -5.711 -10.023 2.395 1 92.38 37 LEU B N 1
ATOM 1417 C CA . LEU B 1 37 ? -4.535 -10.656 2.973 1 92.38 37 LEU B CA 1
ATOM 1418 C C . LEU B 1 37 ? -4.887 -12.016 3.562 1 92.38 37 LEU B C 1
ATOM 1420 O O . LEU B 1 37 ? -4.152 -12.992 3.373 1 92.38 37 LEU B O 1
ATOM 1424 N N . TYR B 1 38 ? -5.977 -12.078 4.215 1 92.5 38 TYR B N 1
ATOM 1425 C CA . TYR B 1 38 ? -6.43 -13.32 4.82 1 92.5 38 TYR B CA 1
ATOM 1426 C C . TYR B 1 38 ? -6.668 -14.391 3.764 1 92.5 38 TYR B C 1
ATOM 1428 O O . TYR B 1 38 ? -6.23 -15.539 3.92 1 92.5 38 TYR B O 1
ATOM 1436 N N . VAL B 1 39 ? -7.262 -14.055 2.719 1 90.94 39 VAL B N 1
ATOM 1437 C CA . VAL B 1 39 ? -7.617 -15 1.667 1 90.94 39 VAL B CA 1
ATOM 1438 C C . VAL B 1 39 ? -6.352 -15.531 0.995 1 90.94 39 VAL B C 1
ATOM 1440 O O . VAL B 1 39 ? -6.203 -16.734 0.798 1 90.94 39 VAL B O 1
ATOM 1443 N N . PHE B 1 40 ? -5.41 -14.688 0.668 1 90.06 40 PHE B N 1
ATOM 1444 C CA . PHE B 1 40 ? -4.242 -15.117 -0.091 1 90.06 40 PHE B CA 1
ATOM 1445 C C . PHE B 1 40 ? -3.234 -15.812 0.814 1 90.06 40 PHE B C 1
ATOM 1447 O O . PHE B 1 40 ? -2.479 -16.672 0.361 1 90.06 40 PHE B O 1
ATOM 1454 N N . LEU B 1 41 ? -3.264 -15.477 2.068 1 88.12 41 LEU B N 1
ATOM 1455 C CA . LEU B 1 41 ? -2.414 -16.219 3 1 88.12 41 LEU B CA 1
ATOM 1456 C C . LEU B 1 41 ? -2.99 -17.594 3.291 1 88.12 41 LEU B C 1
ATOM 1458 O O . LEU B 1 41 ? -2.244 -18.531 3.574 1 88.12 41 LEU B O 1
ATOM 1462 N N . SER B 1 42 ? -4.32 -17.75 3.207 1 87.94 42 SER B N 1
ATOM 1463 C CA . SER B 1 42 ? -4.988 -19.031 3.445 1 87.94 42 SER B CA 1
ATOM 1464 C C . SER B 1 42 ? -4.871 -19.953 2.234 1 87.94 42 SER B C 1
ATOM 1466 O O . SER B 1 42 ? -4.836 -21.172 2.379 1 87.94 42 SER B O 1
ATOM 1468 N N . TYR B 1 43 ? -4.809 -19.328 1.059 1 87.31 43 TYR B N 1
ATOM 1469 C CA . TYR B 1 43 ? -4.723 -20.125 -0.167 1 87.31 43 TYR B CA 1
ATOM 1470 C C . TYR B 1 43 ? -3.59 -19.609 -1.05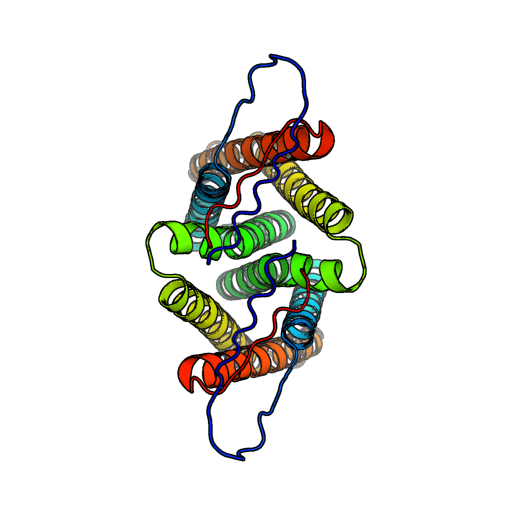7 1 87.31 43 TYR B C 1
ATOM 1472 O O . TYR B 1 43 ? -3.834 -19.125 -2.158 1 87.31 43 TYR B O 1
ATOM 1480 N N . PRO B 1 44 ? -2.381 -19.891 -0.657 1 84.12 44 PRO B N 1
ATOM 1481 C CA . PRO B 1 44 ? -1.268 -19.406 -1.47 1 84.12 44 PRO B CA 1
ATOM 1482 C C . PRO B 1 44 ? -1.152 -20.125 -2.812 1 84.12 44 PRO B C 1
ATOM 1484 O O . PRO B 1 44 ? -0.629 -19.547 -3.775 1 84.12 44 PRO B O 1
ATOM 1487 N N . SER B 1 45 ? -1.649 -21.375 -2.941 1 82.5 45 SER B N 1
ATOM 1488 C CA . SER B 1 45 ? -1.574 -22.156 -4.172 1 82.5 45 SER B CA 1
ATOM 1489 C C . SER B 1 45 ? -2.402 -21.531 -5.281 1 82.5 45 SER B C 1
ATOM 1491 O O . SER B 1 45 ? -2.129 -21.734 -6.465 1 82.5 45 SER B O 1
ATOM 1493 N N . ARG B 1 46 ? -3.316 -20.703 -4.867 1 80.56 46 ARG B N 1
ATOM 1494 C CA . ARG B 1 46 ? -4.191 -20.094 -5.863 1 80.56 46 ARG B CA 1
ATOM 1495 C C . ARG B 1 46 ? -3.5 -18.906 -6.547 1 80.56 46 ARG B C 1
ATOM 1497 O O . ARG B 1 46 ? -3.867 -18.531 -7.66 1 80.56 46 ARG B O 1
ATOM 1504 N N . VAL B 1 47 ? -2.525 -18.422 -5.812 1 80.62 47 VAL B N 1
ATOM 1505 C CA . VAL B 1 47 ? -1.733 -17.344 -6.426 1 80.62 47 VAL B CA 1
ATOM 1506 C C . VAL B 1 47 ? -1.017 -17.891 -7.664 1 80.62 47 VAL B C 1
ATOM 1508 O O . VAL B 1 47 ? -0.825 -17.156 -8.641 1 80.62 47 VAL B O 1
ATOM 1511 N N . ALA B 1 48 ? -0.817 -19.156 -7.645 1 79.69 48 ALA B N 1
ATOM 1512 C CA . ALA B 1 48 ? -0.094 -19.781 -8.742 1 79.69 48 ALA B CA 1
ATOM 1513 C C . ALA B 1 48 ? -1.001 -19.984 -9.961 1 79.69 48 ALA B C 1
ATOM 1515 O O . ALA B 1 48 ? -0.529 -20 -11.094 1 79.69 48 ALA B O 1
ATOM 1516 N N . HIS B 1 49 ? -2.311 -20.078 -9.633 1 80.56 49 HIS B N 1
ATOM 1517 C CA . HIS B 1 49 ? -3.234 -20.359 -10.727 1 80.56 49 HIS B CA 1
ATOM 1518 C C . HIS B 1 49 ? -3.545 -19.094 -11.516 1 80.56 49 HIS B C 1
ATOM 1520 O O . HIS B 1 49 ? -3.693 -19.125 -12.742 1 80.56 49 HIS B O 1
ATOM 1526 N N . PHE B 1 50 ? -3.627 -17.953 -10.883 1 82.75 50 PHE B N 1
ATOM 1527 C CA . PHE B 1 50 ? -3.883 -16.672 -11.531 1 82.75 50 PHE B CA 1
ATOM 1528 C C . PHE B 1 50 ? -2.916 -15.617 -11.031 1 82.75 50 PHE B C 1
ATOM 1530 O O . PHE B 1 50 ? -3.324 -14.672 -10.344 1 82.75 50 PHE B O 1
ATOM 1537 N N . PRO B 1 51 ? -1.729 -15.711 -11.508 1 85 51 PRO B N 1
ATOM 1538 C CA . PRO B 1 51 ? -0.703 -14.828 -10.945 1 85 51 PRO B CA 1
ATOM 1539 C C . PRO B 1 51 ? -0.943 -13.359 -11.266 1 85 51 PRO B C 1
ATOM 1541 O O . PRO B 1 51 ? -0.706 -12.492 -10.422 1 85 51 PRO B O 1
ATOM 1544 N N . LYS B 1 52 ? -1.475 -13.062 -12.484 1 87.31 52 LYS B N 1
ATOM 1545 C CA . LYS B 1 52 ? -1.68 -11.664 -12.859 1 87.31 52 LYS B CA 1
ATOM 1546 C C . LYS B 1 52 ? -2.754 -11.016 -11.992 1 87.31 52 LYS B C 1
ATOM 1548 O O . LYS B 1 52 ? -2.598 -9.875 -11.555 1 87.31 52 LYS B O 1
ATOM 1553 N N . THR B 1 53 ? -3.797 -11.75 -11.766 1 89.19 53 THR B N 1
ATOM 1554 C CA . THR B 1 53 ? -4.875 -11.234 -10.93 1 89.19 53 THR B CA 1
ATOM 1555 C C . THR B 1 53 ? -4.426 -11.133 -9.477 1 89.19 53 THR B C 1
ATOM 1557 O O . THR B 1 53 ? -4.773 -10.18 -8.773 1 89.19 53 THR B O 1
ATOM 1560 N N . ALA B 1 54 ? -3.648 -12.055 -9.062 1 89.5 54 ALA B N 1
ATOM 1561 C CA . ALA B 1 54 ? -3.148 -12.039 -7.691 1 89.5 54 ALA B CA 1
ATOM 1562 C C . ALA B 1 54 ? -2.232 -10.844 -7.453 1 89.5 54 ALA B C 1
ATOM 1564 O O . ALA B 1 54 ? -2.264 -10.234 -6.383 1 89.5 54 ALA B O 1
ATOM 1565 N N . ILE B 1 55 ? -1.478 -10.508 -8.438 1 91.44 55 ILE B N 1
ATOM 1566 C CA . ILE B 1 55 ? -0.586 -9.352 -8.328 1 91.44 55 ILE B CA 1
ATOM 1567 C C . ILE B 1 55 ? -1.405 -8.086 -8.117 1 91.44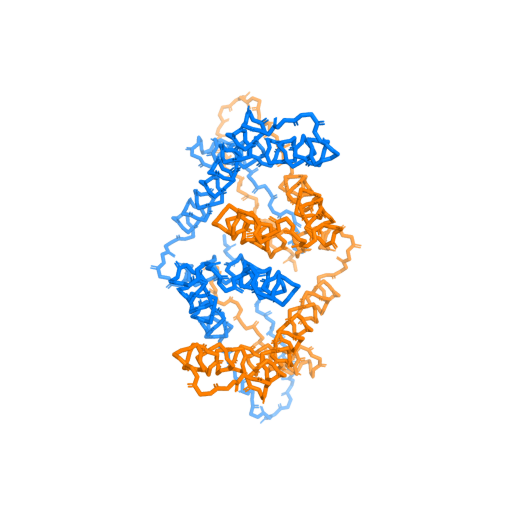 55 ILE B C 1
ATOM 1569 O O . ILE B 1 55 ? -1.103 -7.285 -7.227 1 91.44 55 ILE B O 1
ATOM 1573 N N . LEU B 1 56 ? -2.408 -7.938 -8.906 1 92.94 56 LEU B N 1
ATOM 1574 C CA . LEU B 1 56 ? -3.25 -6.75 -8.82 1 92.94 56 LEU B CA 1
ATOM 1575 C C . LEU B 1 56 ? -3.947 -6.68 -7.465 1 92.94 56 LEU B C 1
ATOM 1577 O O . LEU B 1 56 ? -4 -5.613 -6.844 1 92.94 56 LEU B O 1
ATOM 1581 N N . PHE B 1 57 ? -4.418 -7.758 -6.957 1 94.88 57 PHE B N 1
ATOM 1582 C CA . PHE B 1 57 ? -5.125 -7.789 -5.684 1 94.88 57 PHE B CA 1
ATOM 1583 C C . PHE B 1 57 ? -4.184 -7.461 -4.531 1 94.88 57 PHE B C 1
ATOM 1585 O O . PHE B 1 57 ? -4.523 -6.672 -3.646 1 94.88 57 PHE B O 1
ATOM 1592 N N . LEU B 1 58 ? -3.049 -8.039 -4.602 1 93.19 58 LEU B N 1
ATOM 1593 C CA . LEU B 1 58 ? -2.107 -7.875 -3.5 1 93.19 58 LEU B CA 1
ATOM 1594 C C . LEU B 1 58 ? -1.534 -6.461 -3.484 1 93.19 58 LEU B C 1
ATOM 1596 O O . LEU B 1 58 ? -1.376 -5.863 -2.418 1 93.19 58 LEU B O 1
ATOM 1600 N N . ILE B 1 59 ? -1.27 -5.895 -4.621 1 94.19 59 ILE B N 1
ATOM 1601 C CA . ILE B 1 59 ? -0.779 -4.52 -4.691 1 94.19 59 ILE B CA 1
ATOM 1602 C C . ILE B 1 59 ? -1.863 -3.561 -4.207 1 94.19 59 ILE B C 1
ATOM 1604 O O . ILE B 1 59 ? -1.573 -2.594 -3.496 1 94.19 59 ILE B O 1
ATOM 1608 N N . THR B 1 60 ? -3.068 -3.846 -4.605 1 94.81 60 THR B N 1
ATOM 1609 C CA . THR B 1 60 ? -4.176 -3.002 -4.172 1 94.81 60 THR B CA 1
ATOM 1610 C C . THR B 1 60 ? -4.359 -3.082 -2.66 1 94.81 60 THR B C 1
ATOM 1612 O O . THR B 1 60 ? -4.543 -2.059 -1.996 1 94.81 60 THR B O 1
ATOM 1615 N N . ALA B 1 61 ? -4.301 -4.25 -2.146 1 94.88 61 ALA B N 1
ATOM 1616 C CA . ALA B 1 61 ? -4.426 -4.426 -0.702 1 94.88 61 ALA B CA 1
ATOM 1617 C C . ALA B 1 61 ? -3.299 -3.711 0.038 1 94.88 61 ALA B C 1
ATOM 1619 O O . ALA B 1 61 ? -3.533 -3.066 1.062 1 94.88 61 ALA B O 1
ATOM 1620 N N . GLY B 1 62 ? -2.082 -3.844 -0.402 1 94.94 62 GLY B N 1
ATOM 1621 C CA . GLY B 1 62 ? -0.966 -3.135 0.203 1 94.94 62 GLY B CA 1
ATOM 1622 C C . GLY B 1 62 ? -1.123 -1.626 0.161 1 94.94 62 GLY B C 1
ATOM 1623 O O . GLY B 1 62 ? -0.822 -0.938 1.139 1 94.94 62 GLY B O 1
ATOM 1624 N N . PHE B 1 63 ? -1.579 -1.134 -1.009 1 94 63 PHE B N 1
ATOM 1625 C CA . PHE B 1 63 ? -1.818 0.295 -1.177 1 94 63 PHE B CA 1
ATOM 1626 C C . PHE B 1 63 ? -2.834 0.797 -0.158 1 94 63 PHE B C 1
ATOM 1628 O O . PHE B 1 63 ? -2.635 1.845 0.461 1 94 63 PHE B O 1
ATOM 1635 N N . LEU B 1 64 ? -3.865 0.052 0.046 1 93.75 64 LEU B N 1
ATOM 1636 C CA . LEU B 1 64 ? -4.918 0.418 0.989 1 93.75 64 LEU B CA 1
ATOM 1637 C C . LEU B 1 64 ? -4.395 0.404 2.42 1 93.75 64 LEU B C 1
ATOM 1639 O O . LEU B 1 64 ? -4.727 1.283 3.217 1 93.75 64 LEU B O 1
ATOM 1643 N N . LEU B 1 65 ? -3.578 -0.534 2.748 1 92.5 65 LEU B N 1
ATOM 1644 C CA . LEU B 1 65 ? -2.986 -0.626 4.078 1 92.5 65 LEU B CA 1
ATOM 1645 C C . LEU B 1 65 ? -2.098 0.579 4.363 1 92.5 65 LEU B C 1
ATOM 1647 O O . LEU B 1 65 ? -2.184 1.179 5.438 1 92.5 65 LEU B O 1
ATOM 1651 N N . GLY B 1 66 ? -1.279 0.905 3.416 1 89.88 66 GLY B N 1
ATOM 1652 C CA . GLY B 1 66 ? -0.395 2.047 3.58 1 89.88 66 GLY B CA 1
ATOM 1653 C C . GLY B 1 66 ? -1.139 3.363 3.715 1 89.88 66 GLY B C 1
ATOM 1654 O O . GLY B 1 66 ? -0.717 4.246 4.465 1 89.88 66 GLY B O 1
ATOM 1655 N N . TRP B 1 67 ? -2.17 3.424 3.025 1 85.56 67 TRP B N 1
ATOM 1656 C CA . TRP B 1 67 ? -2.967 4.645 3.008 1 85.56 67 TRP B CA 1
ATOM 1657 C C . TRP B 1 67 ? -3.816 4.762 4.27 1 85.56 67 TRP B C 1
ATOM 1659 O O . TRP B 1 67 ? -3.984 5.852 4.816 1 85.56 67 TRP B O 1
ATOM 1669 N N . SER B 1 68 ? -4.348 3.719 4.836 1 86.44 68 SER B N 1
ATOM 1670 C CA . SER B 1 68 ? -5.383 3.781 5.863 1 86.44 68 SER B CA 1
ATOM 1671 C C . SER B 1 68 ? -4.797 3.562 7.254 1 86.44 68 SER B C 1
ATOM 1673 O O . SER B 1 68 ? -5.336 4.059 8.242 1 86.44 68 SER B O 1
ATOM 1675 N N . LEU B 1 69 ? -3.742 2.838 7.395 1 85.31 69 LEU B N 1
ATOM 1676 C CA . LEU B 1 69 ? -3.234 2.395 8.688 1 85.31 69 LEU B CA 1
ATOM 1677 C C . LEU B 1 69 ? -2.902 3.586 9.578 1 85.31 69 LEU B C 1
ATOM 1679 O O . LEU B 1 69 ? -3.256 3.602 10.758 1 85.31 69 LEU B O 1
ATOM 1683 N N . ARG B 1 70 ? -2.287 4.555 9.023 1 78.75 70 ARG B N 1
ATOM 1684 C CA . ARG B 1 70 ? -1.859 5.699 9.82 1 78.75 70 ARG B CA 1
ATOM 1685 C C . ARG B 1 70 ? -3.059 6.512 10.297 1 78.75 70 ARG B C 1
ATOM 1687 O O . ARG B 1 70 ? -3.119 6.918 11.461 1 78.75 70 ARG B O 1
ATOM 1694 N N . ALA B 1 71 ? -4.004 6.758 9.461 1 75.94 71 ALA B N 1
ATOM 1695 C CA . ALA B 1 71 ? -5.164 7.582 9.789 1 75.94 71 ALA B CA 1
ATOM 1696 C C . ALA B 1 71 ? -6.051 6.898 10.82 1 75.94 71 ALA B C 1
ATOM 1698 O O . ALA B 1 71 ? -6.551 7.547 11.742 1 75.94 71 ALA B O 1
ATOM 1699 N N . ILE B 1 72 ? -6.172 5.664 10.672 1 80.5 72 ILE B N 1
ATOM 1700 C CA . ILE B 1 72 ? -7.035 4.934 11.594 1 80.5 72 ILE B CA 1
ATOM 1701 C C . ILE B 1 72 ? -6.367 4.844 12.961 1 80.5 72 ILE B C 1
ATOM 1703 O O . ILE B 1 72 ? -7.023 5.016 13.992 1 80.5 72 ILE B O 1
ATOM 1707 N N . SER B 1 73 ? -5.09 4.555 12.992 1 76.88 73 SER B N 1
ATOM 1708 C CA . SER B 1 73 ? -4.371 4.488 14.258 1 76.88 73 SER B CA 1
ATOM 1709 C C . SER B 1 73 ? -4.379 5.836 14.969 1 76.88 73 SER B C 1
ATOM 1711 O O . SER B 1 73 ? -4.363 5.895 16.203 1 76.88 73 SER B O 1
ATOM 1713 N N . GLY B 1 74 ? -4.418 6.914 14.156 1 73.81 74 GLY B N 1
ATOM 1714 C CA . GLY B 1 74 ? -4.438 8.258 14.719 1 73.81 74 GLY B CA 1
ATOM 1715 C C . GLY B 1 74 ? -5.746 8.594 15.406 1 73.81 74 GLY B C 1
ATOM 1716 O O . GLY B 1 74 ? -5.805 9.531 16.219 1 73.81 74 GLY B O 1
ATOM 1717 N N . ASN B 1 75 ? -6.766 7.801 15.094 1 71 75 ASN B N 1
ATOM 1718 C CA . ASN B 1 75 ? -8.055 8.031 15.742 1 71 75 ASN B CA 1
ATOM 1719 C C . ASN B 1 75 ? -8.078 7.434 17.141 1 71 75 ASN B C 1
ATOM 1721 O O . ASN B 1 75 ? -8.891 7.84 17.984 1 71 75 ASN B O 1
ATOM 1725 N N . PHE B 1 76 ? -7.199 6.504 17.406 1 71.75 76 PHE B N 1
ATOM 1726 C CA . PHE B 1 76 ? -7.266 5.781 18.672 1 71.75 76 PHE B CA 1
ATOM 1727 C C . PHE B 1 76 ? -6.07 6.121 19.547 1 71.75 76 PHE B C 1
ATOM 1729 O O . PHE B 1 76 ? -6.145 6.012 20.781 1 71.75 76 PHE B O 1
ATOM 1736 N N . PHE B 1 77 ? -4.988 6.555 18.938 1 72.44 77 PHE B N 1
ATOM 1737 C CA . PHE B 1 77 ? -3.76 6.777 19.688 1 72.44 77 PHE B CA 1
ATOM 1738 C C . PHE B 1 77 ? -3.24 8.195 19.469 1 72.44 77 PHE B C 1
ATOM 1740 O O . PHE B 1 77 ? -3.688 8.891 18.562 1 72.44 77 PHE B O 1
ATOM 1747 N N . ASN B 1 78 ? -2.457 8.602 20.422 1 69.69 78 ASN B N 1
ATOM 1748 C CA . ASN B 1 78 ? -1.766 9.875 20.266 1 69.69 78 ASN B CA 1
ATOM 1749 C C . ASN B 1 78 ? -0.819 9.859 19.078 1 69.69 78 ASN B C 1
ATOM 1751 O O . ASN B 1 78 ? -0.272 8.812 18.719 1 69.69 78 ASN B O 1
ATOM 1755 N N . ILE B 1 79 ? -0.68 10.992 18.406 1 69.12 79 ILE B N 1
ATOM 1756 C CA . ILE B 1 79 ? 0.038 11.164 17.156 1 69.12 79 ILE B CA 1
ATOM 1757 C C . ILE B 1 79 ? 1.451 10.602 17.281 1 69.12 79 ILE B C 1
ATOM 1759 O O . ILE B 1 79 ? 1.993 10.039 16.328 1 69.12 79 ILE B O 1
ATOM 1763 N N . ILE B 1 80 ? 2.066 10.719 18.438 1 68.81 80 ILE B N 1
ATOM 1764 C CA . ILE B 1 80 ? 3.434 10.242 18.641 1 68.81 80 ILE B CA 1
ATOM 1765 C C . ILE B 1 80 ? 3.471 8.719 18.562 1 68.81 80 ILE B C 1
ATOM 1767 O O . ILE B 1 80 ? 4.34 8.148 17.891 1 68.81 80 ILE B O 1
ATOM 1771 N N . TYR B 1 81 ? 2.488 8.125 19.141 1 77.19 81 TYR B N 1
ATOM 1772 C CA . TYR B 1 81 ? 2.445 6.672 19.141 1 77.19 81 TYR B CA 1
ATOM 1773 C C . TYR B 1 81 ? 2.055 6.141 17.766 1 77.19 81 TYR B C 1
ATOM 1775 O O . TYR B 1 81 ? 2.52 5.074 17.344 1 77.19 81 TYR B O 1
ATOM 1783 N N . VAL B 1 82 ? 1.255 6.926 17.109 1 77.38 82 VAL B N 1
ATOM 1784 C CA . VAL B 1 82 ? 0.798 6.523 15.781 1 77.38 82 VAL B CA 1
ATOM 1785 C C . VAL B 1 82 ? 1.977 6.512 14.812 1 77.38 82 VAL B C 1
ATOM 1787 O O . VAL B 1 82 ? 2.143 5.562 14.039 1 77.38 82 VAL B O 1
ATOM 1790 N N . ASN B 1 83 ? 2.83 7.52 14.914 1 76.88 83 ASN B N 1
ATOM 1791 C CA . ASN B 1 83 ? 3.998 7.582 14.039 1 76.88 83 ASN B CA 1
ATOM 1792 C C . ASN B 1 83 ? 4.992 6.469 14.359 1 76.88 83 ASN B C 1
ATOM 1794 O O . ASN B 1 83 ? 5.543 5.84 13.453 1 76.88 83 ASN B O 1
ATOM 1798 N N . HIS B 1 84 ? 5.133 6.246 15.617 1 80.56 84 HIS B N 1
ATOM 1799 C CA . HIS B 1 84 ? 6.012 5.152 16.016 1 80.56 84 HIS B CA 1
ATOM 1800 C C . HIS B 1 84 ? 5.5 3.816 15.492 1 80.56 84 HIS B C 1
ATOM 1802 O O . HIS B 1 84 ? 6.258 3.045 14.906 1 80.56 84 HIS B O 1
ATOM 1808 N N . PHE B 1 85 ? 4.309 3.639 15.695 1 83.94 85 PHE B N 1
ATOM 1809 C CA . PHE B 1 85 ? 3.705 2.387 15.258 1 83.94 85 PHE B CA 1
ATOM 1810 C C . PHE B 1 85 ? 3.822 2.227 13.742 1 83.94 85 PHE B C 1
ATOM 1812 O O . PHE B 1 85 ? 4.242 1.175 13.258 1 83.94 85 PHE B O 1
ATOM 1819 N N . TYR B 1 86 ? 3.492 3.232 13.016 1 85.44 86 TYR B N 1
ATOM 1820 C CA . TYR B 1 86 ? 3.471 3.18 11.562 1 85.44 86 TYR B CA 1
ATOM 1821 C C . TYR B 1 86 ? 4.863 2.896 11.008 1 85.44 86 TYR B C 1
ATOM 1823 O O . TYR B 1 86 ? 5.031 2.025 10.148 1 85.44 86 TYR B O 1
ATOM 1831 N N . TYR B 1 87 ? 5.832 3.512 11.5 1 86.75 87 TYR B N 1
ATOM 1832 C CA . TYR B 1 87 ? 7.18 3.367 10.961 1 86.75 87 TYR B CA 1
ATOM 1833 C C . TYR B 1 87 ? 7.805 2.047 11.398 1 86.75 87 TYR B C 1
ATOM 1835 O O . TYR B 1 87 ? 8.625 1.475 10.68 1 86.75 87 TYR B O 1
ATOM 1843 N N . TRP B 1 88 ? 7.336 1.561 12.492 1 88.56 88 TRP B N 1
ATOM 1844 C CA . TRP B 1 88 ? 7.766 0.221 12.883 1 88.56 88 TRP B CA 1
ATOM 1845 C C . TRP B 1 88 ? 7.215 -0.827 11.922 1 88.56 88 TRP B C 1
ATOM 1847 O O . TRP B 1 88 ? 7.926 -1.751 11.523 1 88.56 88 TRP B O 1
ATOM 1857 N N . VAL B 1 89 ? 5.965 -0.702 11.625 1 90.19 89 VAL B N 1
ATOM 1858 C CA . VAL B 1 89 ? 5.344 -1.625 10.68 1 90.19 89 VAL B CA 1
ATOM 1859 C C . VAL B 1 89 ? 6.062 -1.551 9.336 1 90.19 89 VAL B C 1
ATOM 1861 O O . VAL B 1 89 ? 6.367 -2.58 8.734 1 90.19 89 VAL B O 1
ATOM 1864 N N . LEU B 1 90 ? 6.387 -0.352 8.938 1 91.12 90 LEU B N 1
ATOM 1865 C CA . LEU B 1 90 ? 7.082 -0.135 7.672 1 91.12 90 LEU B CA 1
ATOM 1866 C C . LEU B 1 90 ? 8.461 -0.788 7.688 1 91.12 90 LEU B C 1
ATOM 1868 O O . LEU B 1 90 ? 8.828 -1.493 6.746 1 91.12 90 LEU B O 1
ATOM 1872 N N . ALA B 1 91 ? 9.164 -0.62 8.719 1 92.31 91 ALA B N 1
ATOM 1873 C CA . ALA B 1 91 ? 10.516 -1.161 8.836 1 92.31 91 ALA B CA 1
ATOM 1874 C C . ALA B 1 91 ? 10.492 -2.686 8.875 1 92.31 91 ALA B C 1
ATOM 1876 O O . ALA B 1 91 ? 11.312 -3.344 8.234 1 92.31 91 ALA B O 1
ATOM 1877 N N . LEU B 1 92 ? 9.523 -3.193 9.617 1 94.12 92 LEU B N 1
ATOM 1878 C CA . LEU B 1 92 ? 9.438 -4.645 9.75 1 94.12 92 LEU B CA 1
ATOM 1879 C C . LEU B 1 92 ? 9.07 -5.293 8.414 1 94.12 92 LEU B C 1
ATOM 1881 O O . LEU B 1 92 ? 9.633 -6.324 8.047 1 94.12 92 LEU B O 1
ATOM 1885 N N . LEU B 1 93 ? 8.148 -4.727 7.766 1 94.75 93 LEU B N 1
ATOM 1886 C CA . LEU B 1 93 ? 7.754 -5.25 6.457 1 94.75 93 LEU B CA 1
ATOM 1887 C C . LEU B 1 93 ? 8.938 -5.25 5.496 1 94.75 93 LEU B C 1
ATOM 1889 O O . LEU B 1 93 ? 9.18 -6.242 4.805 1 94.75 93 LEU B O 1
ATOM 1893 N N . ASN B 1 94 ? 9.672 -4.176 5.453 1 95.38 94 ASN B N 1
ATOM 1894 C CA . ASN B 1 94 ? 10.836 -4.066 4.574 1 95.38 94 ASN B CA 1
ATOM 1895 C C . ASN B 1 94 ? 11.922 -5.066 4.957 1 95.38 94 ASN B C 1
ATOM 1897 O O . ASN B 1 94 ? 12.539 -5.68 4.086 1 95.38 94 ASN B O 1
ATOM 1901 N N . LEU B 1 95 ? 12.117 -5.195 6.223 1 95.25 95 LEU B N 1
ATOM 1902 C CA . LEU B 1 95 ? 13.148 -6.113 6.699 1 95.25 95 LEU B CA 1
ATOM 1903 C C . LEU B 1 95 ? 12.789 -7.555 6.348 1 95.25 95 LEU B C 1
ATOM 1905 O O . LEU B 1 95 ? 13.648 -8.312 5.887 1 95.25 95 LEU B O 1
ATOM 1909 N N . PHE B 1 96 ? 11.586 -7.934 6.559 1 95.81 96 PHE B N 1
ATOM 1910 C CA . PHE B 1 96 ? 11.141 -9.281 6.227 1 95.81 96 PHE B CA 1
ATOM 1911 C C . PHE B 1 96 ? 11.25 -9.539 4.73 1 95.81 96 PHE B C 1
ATOM 1913 O O . PHE B 1 96 ? 11.672 -10.617 4.309 1 95.81 96 PHE B O 1
ATOM 1920 N N . ALA B 1 97 ? 10.844 -8.594 3.979 1 95.75 97 ALA B N 1
ATOM 1921 C CA . ALA B 1 97 ? 10.945 -8.734 2.529 1 95.75 97 ALA B CA 1
ATOM 1922 C C . ALA B 1 97 ? 12.406 -8.875 2.094 1 95.75 97 ALA B C 1
ATOM 1924 O O . ALA B 1 97 ? 12.719 -9.68 1.212 1 95.75 97 ALA B O 1
ATOM 1925 N N . LEU B 1 98 ? 13.258 -8.102 2.725 1 96 98 LEU B N 1
ATOM 1926 C CA . LEU B 1 98 ? 14.68 -8.172 2.406 1 96 98 LEU B CA 1
ATOM 1927 C C . LEU B 1 98 ? 15.242 -9.547 2.746 1 96 98 LEU B C 1
ATOM 1929 O O . LEU B 1 98 ? 15.961 -10.141 1.942 1 96 98 LEU B O 1
ATOM 1933 N N . ILE B 1 99 ? 14.922 -10.016 3.898 1 95.56 99 ILE B N 1
ATOM 1934 C CA . ILE B 1 99 ? 15.398 -11.328 4.324 1 95.56 99 ILE B CA 1
ATOM 1935 C C . ILE B 1 99 ? 14.93 -12.391 3.334 1 95.56 99 ILE B C 1
ATOM 1937 O O . ILE B 1 99 ? 15.719 -13.234 2.902 1 95.56 99 ILE B O 1
ATOM 1941 N N . MET B 1 100 ? 13.688 -12.367 3.01 1 94.75 100 MET B N 1
ATOM 1942 C CA . MET B 1 100 ? 13.156 -13.352 2.072 1 94.75 100 MET B CA 1
ATOM 1943 C C . MET B 1 100 ? 13.82 -13.219 0.708 1 94.75 100 MET B C 1
ATOM 1945 O O . MET B 1 100 ? 14.047 -14.219 0.023 1 94.75 100 MET B O 1
ATOM 1949 N N . ALA B 1 101 ? 14.086 -12.016 0.29 1 94 101 ALA B N 1
ATOM 1950 C CA . ALA B 1 101 ? 14.766 -11.812 -0.986 1 94 101 ALA B CA 1
ATOM 1951 C C . ALA B 1 101 ? 16.172 -12.406 -0.966 1 94 101 ALA B C 1
ATOM 1953 O O . ALA B 1 101 ? 16.594 -13.039 -1.934 1 94 101 ALA B O 1
ATOM 1954 N N . ILE B 1 102 ? 16.859 -12.211 0.11 1 94.06 102 ILE B N 1
ATOM 1955 C CA . ILE B 1 102 ? 18.203 -12.742 0.247 1 94.06 102 ILE B CA 1
ATOM 1956 C C . ILE B 1 102 ? 18.172 -14.266 0.249 1 94.06 102 ILE B C 1
ATOM 1958 O O . ILE B 1 102 ? 19 -14.922 -0.39 1 94.06 102 ILE B O 1
ATOM 1962 N N . VAL B 1 103 ? 17.219 -14.852 0.978 1 92.25 103 VAL B N 1
ATOM 1963 C CA . VAL B 1 103 ? 17.094 -16.312 1.055 1 92.25 103 VAL B CA 1
ATOM 1964 C C . VAL B 1 103 ? 16.781 -16.875 -0.33 1 92.25 103 VAL B C 1
ATOM 1966 O O . VAL B 1 103 ? 17.375 -17.875 -0.737 1 92.25 103 VAL B O 1
ATOM 1969 N N . ASN B 1 104 ? 15.938 -16.234 -1.061 1 91 104 ASN B N 1
ATOM 1970 C CA . ASN B 1 104 ? 15.609 -16.703 -2.406 1 91 104 ASN B CA 1
ATOM 1971 C C . ASN B 1 104 ? 16.797 -16.547 -3.357 1 91 104 ASN B C 1
ATOM 1973 O O . ASN B 1 104 ? 17 -17.375 -4.246 1 91 104 ASN B O 1
ATOM 1977 N N . LEU B 1 105 ? 17.469 -15.43 -3.221 1 92.12 105 LEU B N 1
ATOM 1978 C CA . LEU B 1 105 ? 18.641 -15.195 -4.055 1 92.12 105 LEU B CA 1
ATOM 1979 C C . LEU B 1 105 ? 19.719 -16.25 -3.795 1 92.12 105 LEU B C 1
ATOM 1981 O O . LEU B 1 105 ? 20.375 -16.719 -4.727 1 92.12 105 LEU B O 1
ATOM 1985 N N . ALA B 1 106 ? 19.859 -16.672 -2.584 1 91.38 106 ALA B N 1
ATOM 1986 C CA . ALA B 1 106 ? 20.859 -17.672 -2.203 1 91.38 106 ALA B CA 1
ATOM 1987 C C . ALA B 1 106 ? 20.484 -19.062 -2.725 1 91.38 106 ALA B C 1
ATOM 1989 O O . ALA B 1 106 ? 21.359 -19.875 -3.031 1 91.38 106 ALA B O 1
ATOM 1990 N N . ASN B 1 107 ? 19.156 -19.297 -2.869 1 88.75 107 ASN B N 1
ATOM 1991 C CA . ASN B 1 107 ? 18.688 -20.625 -3.268 1 88.75 107 ASN B CA 1
ATOM 1992 C C . ASN B 1 107 ? 18.484 -20.719 -4.777 1 88.75 107 ASN B C 1
ATOM 1994 O O . ASN B 1 107 ? 18.203 -21.797 -5.309 1 88.75 107 ASN B O 1
ATOM 1998 N N . GLU B 1 108 ? 18.547 -19.531 -5.371 1 86.12 108 GLU B N 1
ATOM 1999 C CA . GLU B 1 108 ? 18.297 -19.547 -6.809 1 86.12 108 GLU B CA 1
ATOM 2000 C C . GLU B 1 108 ? 19.562 -19.844 -7.59 1 86.12 108 GLU B C 1
ATOM 2002 O O . GLU B 1 108 ? 20.641 -19.375 -7.238 1 86.12 108 GLU B O 1
ATOM 2007 N N . GLY B 1 109 ? 19.469 -20.719 -8.508 1 80.5 109 GLY B N 1
ATOM 2008 C CA . GLY B 1 109 ? 20.578 -21.031 -9.391 1 80.5 109 GLY B CA 1
ATOM 2009 C C . GLY B 1 109 ? 20.844 -19.969 -10.43 1 80.5 109 GLY B C 1
ATOM 2010 O O . GLY B 1 109 ? 20.375 -18.828 -10.289 1 80.5 109 GLY B O 1
ATOM 2011 N N . ASN B 1 110 ? 21.703 -20.219 -11.328 1 78.81 110 ASN B N 1
ATOM 2012 C CA . ASN B 1 110 ? 22.141 -19.266 -12.359 1 78.81 110 ASN B CA 1
ATOM 2013 C C . ASN B 1 110 ? 21.094 -19.125 -13.461 1 78.81 110 ASN B C 1
ATOM 2015 O O . ASN B 1 110 ? 21.281 -19.641 -14.562 1 78.81 110 ASN B O 1
ATOM 2019 N N . THR B 1 111 ? 19.906 -18.578 -13.094 1 82.19 111 THR B N 1
ATOM 2020 C CA . THR B 1 111 ? 18.859 -18.375 -14.086 1 82.19 111 THR B CA 1
ATOM 2021 C C . THR B 1 111 ? 18.641 -16.875 -14.328 1 82.19 111 THR B C 1
ATOM 2023 O O . THR B 1 111 ? 19.281 -16.047 -13.68 1 82.19 111 THR B O 1
ATOM 2026 N N . THR B 1 112 ? 17.984 -16.484 -15.391 1 83.19 112 THR B N 1
ATOM 2027 C CA . THR B 1 112 ? 17.641 -15.094 -15.703 1 83.19 112 THR B CA 1
ATOM 2028 C C . THR B 1 112 ? 16.875 -14.461 -14.547 1 83.19 112 THR B C 1
ATOM 2030 O O . THR B 1 112 ? 16.938 -13.242 -14.344 1 83.19 112 THR B O 1
ATOM 2033 N N . TRP B 1 113 ? 16.359 -15.281 -13.773 1 86.19 113 TRP B N 1
ATOM 2034 C CA . TRP B 1 113 ? 15.602 -14.828 -12.609 1 86.19 113 TRP B CA 1
ATOM 2035 C C . TRP B 1 113 ? 16.531 -14.328 -11.516 1 86.19 113 TRP B C 1
ATOM 2037 O O . TRP B 1 113 ? 16.156 -13.477 -10.711 1 86.19 113 TRP B O 1
ATOM 2047 N N . LYS B 1 114 ? 17.75 -14.773 -11.586 1 89.38 114 LYS B N 1
ATOM 2048 C CA . LYS B 1 114 ? 18.719 -14.352 -10.578 1 89.38 114 LYS B CA 1
ATOM 2049 C C . LYS B 1 114 ? 18.969 -12.844 -10.656 1 89.38 114 LYS B C 1
ATOM 2051 O O . LYS B 1 114 ? 19.094 -12.18 -9.625 1 89.38 114 LYS B O 1
ATOM 2056 N N . ASN B 1 115 ? 19 -12.289 -11.859 1 90.19 115 ASN B N 1
ATOM 2057 C CA . ASN B 1 115 ? 19.188 -10.852 -12.031 1 90.19 115 ASN B CA 1
ATOM 2058 C C . ASN B 1 115 ? 18.016 -10.062 -11.438 1 90.19 115 ASN B C 1
ATOM 2060 O O . ASN B 1 115 ? 18.219 -9.008 -10.836 1 90.19 115 ASN B O 1
ATOM 2064 N N . SER B 1 116 ? 16.859 -10.594 -11.633 1 91.06 116 SER B N 1
ATOM 2065 C CA . SER B 1 116 ? 15.68 -9.945 -11.07 1 91.06 116 SER B CA 1
ATOM 2066 C C . SER B 1 116 ? 15.695 -9.992 -9.547 1 91.06 116 SER B C 1
ATOM 2068 O O . SER B 1 116 ? 15.305 -9.031 -8.883 1 91.06 116 SER B O 1
ATOM 2070 N N . LEU B 1 117 ? 16.203 -11.086 -9.086 1 92.44 117 LEU B N 1
ATOM 2071 C CA . LEU B 1 117 ? 16.281 -11.219 -7.637 1 92.44 117 LEU B CA 1
ATOM 2072 C C . LEU B 1 117 ? 17.328 -10.266 -7.059 1 92.44 117 LEU B C 1
ATOM 2074 O O . LEU B 1 117 ? 17.141 -9.742 -5.957 1 92.44 117 LEU B O 1
ATOM 2078 N N . ILE B 1 118 ? 18.344 -10.062 -7.75 1 94.06 118 ILE B N 1
ATOM 2079 C CA . ILE B 1 118 ? 19.359 -9.102 -7.324 1 94.06 118 ILE B CA 1
ATOM 2080 C C . ILE B 1 118 ? 18.75 -7.703 -7.273 1 94.06 118 ILE B C 1
ATOM 2082 O O . ILE B 1 118 ? 18.953 -6.965 -6.305 1 94.06 118 ILE B O 1
ATOM 2086 N N . LEU B 1 119 ? 17.984 -7.414 -8.281 1 93.56 119 LEU B N 1
ATOM 2087 C CA . LEU B 1 119 ? 17.312 -6.117 -8.336 1 93.56 119 LEU B CA 1
ATOM 2088 C C . LEU B 1 119 ? 16.359 -5.953 -7.164 1 93.56 119 LEU B C 1
ATOM 2090 O O . LEU B 1 119 ? 16.297 -4.887 -6.547 1 93.56 119 LEU B O 1
ATOM 2094 N N . LEU B 1 120 ? 15.648 -6.969 -6.867 1 94.5 120 LEU B N 1
ATOM 2095 C CA . LEU B 1 120 ? 14.727 -6.938 -5.738 1 94.5 120 LEU B CA 1
ATOM 2096 C C . LEU B 1 120 ? 15.477 -6.781 -4.422 1 94.5 120 LEU B C 1
ATOM 2098 O O . LEU B 1 120 ? 15.078 -5.992 -3.564 1 94.5 120 LEU B O 1
ATOM 2102 N N . THR B 1 121 ? 16.547 -7.465 -4.289 1 95.5 121 THR B N 1
ATOM 2103 C CA . THR B 1 121 ? 17.328 -7.43 -3.059 1 95.5 121 THR B CA 1
ATOM 2104 C C . THR B 1 121 ? 17.922 -6.039 -2.832 1 95.5 121 THR B C 1
ATOM 2106 O O . THR B 1 121 ? 17.859 -5.508 -1.723 1 95.5 121 THR B O 1
ATOM 2109 N N . VAL B 1 122 ? 18.391 -5.461 -3.857 1 94.81 122 VAL B N 1
ATOM 2110 C CA . VAL B 1 122 ? 18.969 -4.125 -3.76 1 94.81 122 VAL B CA 1
ATOM 2111 C C . VAL B 1 122 ? 17.875 -3.113 -3.43 1 94.81 122 VAL B C 1
ATOM 2113 O O . VAL B 1 122 ? 18.078 -2.211 -2.615 1 94.81 122 VAL B O 1
ATOM 2116 N N . SER B 1 123 ? 16.797 -3.266 -4.074 1 95 123 SER B N 1
ATOM 2117 C CA . SER B 1 123 ? 15.688 -2.346 -3.852 1 95 123 SER B CA 1
ATOM 2118 C C . SER B 1 123 ? 15.18 -2.432 -2.416 1 95 123 SER B C 1
ATOM 2120 O O . SER B 1 123 ? 14.961 -1.407 -1.767 1 95 123 SER B O 1
ATOM 2122 N N . PHE B 1 124 ? 14.992 -3.611 -1.887 1 95.81 124 PHE B N 1
ATOM 2123 C CA . PHE B 1 124 ? 14.516 -3.77 -0.519 1 95.81 124 PHE B CA 1
ATOM 2124 C C . PHE B 1 124 ? 15.586 -3.352 0.481 1 95.81 124 PHE B C 1
ATOM 2126 O O . PHE B 1 124 ? 15.273 -2.855 1.564 1 95.81 124 PHE B O 1
ATOM 2133 N N . ALA B 1 125 ? 16.812 -3.559 0.152 1 95.56 125 ALA B N 1
ATOM 2134 C CA . ALA B 1 125 ? 17.891 -3.094 1.015 1 95.56 125 ALA B CA 1
ATOM 2135 C C . ALA B 1 125 ? 17.859 -1.574 1.157 1 95.56 125 ALA B C 1
ATOM 2137 O O . ALA B 1 125 ? 17.953 -1.047 2.27 1 95.56 125 ALA B O 1
ATOM 2138 N N . ALA B 1 126 ? 17.75 -0.943 0.027 1 94.56 126 ALA B N 1
ATOM 2139 C CA . ALA B 1 126 ? 17.672 0.516 0.033 1 94.56 126 ALA B CA 1
ATOM 2140 C C . ALA B 1 126 ? 16.484 1.007 0.841 1 94.56 126 ALA B C 1
ATOM 2142 O O . ALA B 1 126 ? 16.609 1.927 1.652 1 94.56 126 ALA B O 1
ATOM 2143 N N . SER B 1 127 ? 15.359 0.367 0.636 1 94.44 127 SER B N 1
ATOM 2144 C CA . SER B 1 127 ? 14.156 0.782 1.348 1 94.44 127 SER B CA 1
ATOM 2145 C C . SER B 1 127 ? 14.266 0.48 2.838 1 94.44 127 SER B C 1
ATOM 2147 O O . SER B 1 127 ? 13.75 1.233 3.668 1 94.44 127 SER B O 1
ATOM 2149 N N . THR B 1 128 ? 14.875 -0.603 3.16 1 94.44 128 THR B N 1
ATOM 2150 C CA . THR B 1 128 ? 15.07 -0.951 4.562 1 94.44 128 THR B CA 1
ATOM 2151 C C . THR B 1 128 ? 15.969 0.069 5.254 1 94.44 128 THR B C 1
ATOM 2153 O O . THR B 1 128 ? 15.664 0.534 6.352 1 94.44 128 THR B O 1
ATOM 2156 N N . ILE B 1 129 ? 16.984 0.425 4.621 1 92.44 129 ILE B N 1
ATOM 2157 C CA . ILE B 1 129 ? 17.906 1.428 5.168 1 92.44 129 ILE B CA 1
ATOM 2158 C C . ILE B 1 129 ? 17.156 2.746 5.367 1 92.44 129 ILE B C 1
ATOM 2160 O O . ILE B 1 129 ? 17.266 3.381 6.418 1 92.44 129 ILE B O 1
ATOM 2164 N N . ALA B 1 130 ? 16.406 3.129 4.391 1 88.38 130 ALA B N 1
ATOM 2165 C CA . ALA B 1 130 ? 15.641 4.367 4.465 1 88.38 130 ALA B CA 1
ATOM 2166 C C . ALA B 1 130 ? 14.664 4.336 5.637 1 88.38 130 ALA B C 1
ATOM 2168 O O . ALA B 1 130 ? 14.547 5.312 6.383 1 88.38 130 ALA B O 1
ATOM 2169 N N . SER B 1 131 ? 13.984 3.217 5.797 1 88.69 131 SER B N 1
ATOM 2170 C CA . SER B 1 131 ? 13.008 3.113 6.879 1 88.69 131 SER B CA 1
ATOM 2171 C C . SER B 1 131 ? 13.688 3.086 8.242 1 88.69 131 SER B C 1
ATOM 2173 O O . SER B 1 131 ? 13.156 3.619 9.219 1 88.69 131 SER B O 1
ATOM 2175 N N . LEU B 1 132 ? 14.82 2.482 8.375 1 87.75 132 LEU B N 1
ATOM 2176 C CA . LEU B 1 132 ? 15.555 2.43 9.633 1 87.75 132 LEU B CA 1
ATOM 2177 C C . LEU B 1 132 ? 16.078 3.811 10.016 1 87.75 132 LEU B C 1
ATOM 2179 O O . LEU B 1 132 ? 16.141 4.156 11.195 1 87.75 132 LEU B O 1
ATOM 2183 N N . ILE B 1 133 ? 16.5 4.562 9.047 1 83.44 133 ILE B N 1
ATOM 2184 C CA . ILE B 1 133 ? 16.953 5.926 9.297 1 83.44 133 ILE B CA 1
ATOM 2185 C C . ILE B 1 133 ? 15.82 6.738 9.93 1 83.44 133 ILE B C 1
ATOM 2187 O O . ILE B 1 133 ? 16.031 7.449 10.914 1 83.44 133 ILE B O 1
ATOM 2191 N N . VAL B 1 134 ? 14.609 6.578 9.398 1 81.62 134 VAL B N 1
ATOM 2192 C CA . VAL B 1 134 ? 13.469 7.305 9.938 1 81.62 134 VAL B CA 1
ATOM 2193 C C . VAL B 1 134 ? 13.203 6.863 11.375 1 81.62 134 VAL B C 1
ATOM 2195 O O . VAL B 1 134 ? 12.922 7.688 12.242 1 81.62 134 VAL B O 1
ATOM 2198 N N . LEU B 1 135 ? 13.352 5.605 11.641 1 82.12 135 LEU B N 1
ATOM 2199 C CA . LEU B 1 135 ? 13.086 5.059 12.969 1 82.12 135 LEU B CA 1
ATOM 2200 C C . LEU B 1 135 ? 14.109 5.57 13.977 1 82.12 135 LEU B C 1
ATOM 2202 O O . LEU B 1 135 ? 13.758 5.871 15.125 1 82.12 135 LEU B O 1
ATOM 2206 N N . ILE B 1 136 ? 15.305 5.605 13.562 1 78.56 136 ILE B N 1
ATOM 2207 C CA . ILE B 1 136 ? 16.375 6.086 14.438 1 78.56 136 ILE B CA 1
ATOM 2208 C C . ILE B 1 136 ? 16.109 7.543 14.812 1 78.56 136 ILE B C 1
ATOM 2210 O O . ILE B 1 136 ? 16.281 7.934 15.969 1 78.56 136 ILE B O 1
ATOM 2214 N N . PHE B 1 137 ? 15.602 8.227 13.859 1 73.25 137 PHE B N 1
ATOM 2215 C CA . PHE B 1 137 ? 15.312 9.633 14.117 1 73.25 137 PHE B CA 1
ATOM 2216 C C . PHE B 1 137 ? 14.062 9.773 14.977 1 73.25 137 PHE B C 1
ATOM 2218 O O . PHE B 1 137 ? 13.969 10.695 15.797 1 73.25 137 PHE B O 1
ATOM 2225 N N . LEU B 1 138 ? 13.117 8.953 14.711 1 74.38 138 LEU B N 1
ATOM 2226 C CA . LEU B 1 138 ? 11.883 9.008 15.477 1 74.38 138 LEU B CA 1
ATOM 2227 C C . LEU B 1 138 ? 12.133 8.664 16.938 1 74.38 138 LEU B C 1
ATOM 2229 O O . LEU B 1 138 ? 11.602 9.32 17.844 1 74.38 138 LEU B O 1
ATOM 2233 N N . VAL B 1 139 ? 12.906 7.68 17.219 1 72.5 139 VAL B N 1
ATOM 2234 C CA . VAL B 1 139 ? 13.156 7.219 18.578 1 72.5 139 VAL B CA 1
ATOM 2235 C C . VAL B 1 139 ? 14.125 8.172 19.281 1 72.5 139 VAL B C 1
ATOM 2237 O O . VAL B 1 139 ? 13.984 8.453 20.469 1 72.5 139 VAL B O 1
ATOM 2240 N N . GLY B 1 140 ? 15.117 8.625 18.547 1 65.06 140 GLY B N 1
ATOM 2241 C CA . GLY B 1 140 ? 16.141 9.461 19.172 1 65.06 140 GLY B CA 1
ATOM 2242 C C . GLY B 1 140 ? 15.656 10.875 19.453 1 65.06 140 GLY B C 1
ATOM 2243 O O . GLY B 1 140 ? 16.266 11.586 20.25 1 65.06 140 GLY B O 1
ATOM 2244 N N . GLY B 1 141 ? 14.328 11.227 19.188 1 56.81 141 GLY B N 1
ATOM 2245 C CA . GLY B 1 141 ? 13.773 12.523 19.531 1 56.81 141 GLY B CA 1
ATOM 2246 C C . GLY B 1 141 ? 14.461 13.672 18.812 1 56.81 141 GLY B C 1
ATOM 2247 O O . GLY B 1 141 ? 14.023 14.82 18.906 1 56.81 141 GLY B O 1
ATOM 2248 N N . LYS B 1 142 ? 15.664 13.531 18.391 1 51.25 142 LYS B N 1
ATOM 2249 C CA . LYS B 1 142 ? 16.453 14.633 17.859 1 51.25 142 LYS B CA 1
ATOM 2250 C C . LYS B 1 142 ? 16.094 14.906 16.391 1 51.25 142 LYS B C 1
ATOM 2252 O O . LYS B 1 142 ? 16.781 15.68 15.719 1 51.25 142 LYS B O 1
ATOM 2257 N N . TYR B 1 143 ? 15.219 14.18 15.938 1 47.28 143 TYR B N 1
ATOM 2258 C CA . TYR B 1 143 ? 15 14.375 14.508 1 47.28 143 TYR B CA 1
ATOM 2259 C C . TYR B 1 143 ? 13.758 15.227 14.266 1 47.28 143 TYR B C 1
ATOM 2261 O O . TYR B 1 143 ? 12.828 15.227 15.07 1 47.28 143 TYR B O 1
ATOM 2269 N N . THR B 1 144 ? 14.117 16.344 13.531 1 46.66 144 THR B N 1
ATOM 2270 C CA . THR B 1 144 ? 12.977 17.109 13.039 1 46.66 144 THR B CA 1
ATOM 2271 C C . THR B 1 144 ? 12.508 16.562 11.688 1 46.66 144 THR B C 1
ATOM 2273 O O . THR B 1 144 ? 13.312 16.375 10.773 1 46.66 144 THR B O 1
ATOM 2276 N N . ILE B 1 145 ? 11.766 15.578 11.695 1 43.59 145 ILE B N 1
ATOM 2277 C CA . ILE B 1 145 ? 11.133 15.195 10.43 1 43.59 145 ILE B CA 1
ATOM 2278 C C . ILE B 1 145 ? 10.234 16.328 9.945 1 43.59 145 ILE B C 1
ATOM 2280 O O . ILE B 1 145 ? 9.297 16.734 10.641 1 43.59 145 ILE B O 1
ATOM 2284 N N . VAL B 1 146 ? 10.844 17.141 9.117 1 44.09 146 VAL B N 1
ATOM 2285 C CA . VAL B 1 146 ? 10.07 18.25 8.57 1 44.09 146 VAL B CA 1
ATOM 2286 C C . VAL B 1 146 ? 9.234 17.766 7.391 1 44.09 146 VAL B C 1
ATOM 2288 O O . VAL B 1 146 ? 9.742 17.062 6.512 1 44.09 146 VAL B O 1
ATOM 2291 N N . ASN B 1 147 ? 8 17.531 7.652 1 43.38 147 ASN B N 1
ATOM 2292 C CA . ASN B 1 147 ? 7.078 17.312 6.539 1 43.38 147 ASN B CA 1
ATOM 2293 C C . ASN B 1 147 ? 6.82 18.594 5.762 1 43.38 147 ASN B C 1
ATOM 2295 O O . ASN B 1 147 ? 6.238 19.547 6.293 1 43.38 147 ASN B O 1
ATOM 2299 N N . ASN B 1 148 ? 7.734 18.875 4.996 1 35.12 148 ASN B N 1
ATOM 2300 C CA . ASN B 1 148 ? 7.523 20.109 4.258 1 35.12 148 ASN B CA 1
ATOM 2301 C C . ASN B 1 148 ? 6.207 20.094 3.486 1 35.12 148 ASN B C 1
ATOM 2303 O O . ASN B 1 148 ? 5.848 21.062 2.834 1 35.12 148 ASN B O 1
ATOM 2307 N N . ASN B 1 149 ? 5.742 19.125 3.08 1 32.88 149 ASN B N 1
ATOM 2308 C CA . ASN B 1 149 ? 4.746 19.359 2.039 1 32.88 149 ASN B CA 1
ATOM 2309 C C . ASN B 1 149 ? 3.406 19.781 2.631 1 32.88 149 ASN B C 1
ATOM 2311 O O . ASN B 1 149 ? 2.676 18.953 3.18 1 32.88 149 ASN B O 1
ATOM 2315 N N . LEU B 1 150 ? 3.189 20.797 3.572 1 28.84 150 LEU B N 1
ATOM 2316 C CA . LEU B 1 150 ? 1.906 21.484 3.482 1 28.84 150 LEU B CA 1
ATOM 2317 C C . LEU B 1 150 ? 1.685 22.047 2.078 1 28.84 150 LEU B C 1
ATOM 2319 O O . LEU B 1 150 ? 2.604 22.609 1.476 1 28.84 150 LEU B O 1
#

Radius of gyration: 20.25 Å; Cα contacts (8 Å, |Δi|>4): 397; chains: 2; bounding box: 53×55×39 Å

Solvent-accessible surface area (backbone atoms only — not comparable to full-atom values): 15232 Å² total; per-residue (Å²): 127,49,61,44,51,65,41,67,56,75,67,82,78,91,70,85,69,72,70,63,57,48,55,57,46,29,46,46,28,34,52,30,20,49,50,51,50,49,51,46,70,73,40,36,73,54,30,40,74,40,28,68,62,40,48,49,46,35,28,46,25,12,23,31,38,33,53,17,52,52,57,49,39,31,72,78,37,58,65,70,57,25,52,51,51,48,48,48,53,50,30,50,48,30,45,52,41,26,52,52,34,49,53,49,49,72,72,47,64,98,48,80,60,42,59,54,36,49,52,47,31,51,31,29,47,53,34,27,52,43,36,48,52,52,47,53,28,61,71,64,59,66,38,35,60,38,44,65,63,66,129,45,50,50,43,64,45,66,62,74,66,85,78,91,71,86,68,69,72,61,57,46,54,58,46,29,46,47,29,35,52,30,21,48,50,51,49,51,51,46,70,74,40,36,73,54,31,38,75,41,29,67,61,41,49,50,46,34,27,45,26,12,23,31,39,34,53,17,49,53,56,49,40,28,73,78,36,58,61,69,56,26,52,51,50,46,48,49,53,52,29,50,48,29,45,51,42,26,52,53,33,49,55,49,49,71,71,46,64,100,47,82,61,42,60,53,36,50,52,46,31,53,31,29,47,54,32,25,52,43,36,46,54,52,47,53,30,63,71,63,56,68,34,37,54,42,45,67,64,73

Sequence (300 aa):
MAIQVTTTTTRSSGGCVATIPLWVIKAVSLIAACIVLYVFLSYPSRVAHFPKTAILFLITAGFLLGWSLRAISGNFFNIIYVNHFYYWVLALLNLFALIMAIVNLANEGNTTWKNSLILLTVSFAASTIASLIVLIFLVGGKYTIVNNNLMAIQVTTTTTRSSGGCVATIPLWVIKAVSLIAACIVLYVFLSYPSRVAHFPKTAILFLITAGFLLGWSLRAISGNFFNIIYVNHFYYWVLALLNLFALIMAIVNLANEGNTTWKNSLILLTVSFAASTIASLIVLIFLVGGKYTIVNNNL

Secondary structure (DSSP, 8-state):
-----B------S--------HHHHHHHHHHHHHHHHHHHHH-HHHHHHSHHHHHHHHHHHHHHHHHHHHHHHHHHS-HHHHHHHHHHHHHHHHHHHHHHHHHHHHH--SSHHHHHHHHHHHHHHHHHHHHHHHHHHHHHS-----B---/----B-------S--------HHHHHHHHHHHHHHHHHHHHH-HHHHHH-HHHHHHHHHHHHHHHHHHHHHHHHHHS-HHHHHHHHHHHHHHHHHHHHHHHHHHHHH--SSHHHHHHHHHHHHHHHHHHHHHHHHHHHHHS----B----

Nearest PDB structures (foldseek):
  6pw8-assembly1_A  TM=4.815E-01  e=4.615E+00  Homo sapiens
  7w9u-assembly3_C  TM=4.941E-01  e=6.315E+00  Homo sapiens
  6pw8-assembly1_A  TM=4.813E-01  e=3.082E+00  Homo sapiens
  7w9u-assembly3_C  TM=4.939E-01  e=3.999E+00  Homo sapiens